Protein AF-A0A257JJW2-F1 (afdb_monomer_lite)

Structure (mmCIF, N/CA/C/O backbone):
data_AF-A0A257JJW2-F1
#
_entry.id   AF-A0A257JJW2-F1
#
loop_
_atom_site.group_PDB
_atom_site.id
_atom_site.type_symbol
_atom_site.label_atom_id
_atom_site.label_alt_id
_atom_site.label_comp_id
_atom_site.label_asym_id
_atom_site.label_entity_id
_atom_site.label_seq_id
_atom_site.pdbx_PDB_ins_code
_atom_site.Cartn_x
_atom_site.Cartn_y
_atom_site.Cartn_z
_atom_site.occupancy
_atom_site.B_iso_or_equiv
_atom_site.auth_seq_id
_atom_site.auth_comp_id
_atom_site.auth_asym_id
_atom_site.auth_atom_id
_atom_site.pdbx_PDB_model_num
ATOM 1 N N . THR A 1 1 ? 32.257 18.704 -46.983 1.00 39.34 1 THR A N 1
ATOM 2 C CA . THR A 1 1 ? 31.747 17.586 -47.809 1.00 39.34 1 THR A CA 1
ATOM 3 C C . THR A 1 1 ? 30.257 17.451 -47.553 1.00 39.34 1 THR A C 1
ATOM 5 O O . THR A 1 1 ? 29.866 17.274 -46.411 1.00 39.34 1 THR A O 1
ATOM 8 N N . ARG A 1 2 ? 29.416 17.649 -48.580 1.00 42.09 2 ARG A N 1
ATOM 9 C CA . ARG A 1 2 ? 27.952 17.468 -48.511 1.00 42.09 2 ARG A CA 1
ATOM 10 C C . ARG A 1 2 ? 27.646 15.966 -48.552 1.00 42.09 2 ARG A C 1
ATOM 12 O O . ARG A 1 2 ? 27.584 15.397 -49.633 1.00 42.09 2 ARG A O 1
ATOM 19 N N . GLY A 1 3 ? 27.530 15.339 -47.391 1.00 48.78 3 GLY A N 1
ATOM 20 C CA . GLY A 1 3 ? 26.996 13.986 -47.226 1.00 48.78 3 GLY A CA 1
ATOM 21 C C . GLY A 1 3 ? 25.906 14.005 -46.161 1.00 48.78 3 GLY A C 1
ATOM 22 O O . GLY A 1 3 ? 25.830 14.962 -45.388 1.00 48.78 3 GLY A O 1
ATOM 23 N N . GLU A 1 4 ? 25.052 12.990 -46.120 1.00 44.03 4 GLU A N 1
ATOM 24 C CA . GLU A 1 4 ? 24.177 12.771 -44.967 1.00 44.03 4 GLU A CA 1
ATOM 25 C C . GLU A 1 4 ? 25.054 12.489 -43.733 1.00 44.03 4 GLU A C 1
ATOM 27 O O . GLU A 1 4 ? 26.056 11.770 -43.823 1.00 44.03 4 GLU A O 1
ATOM 32 N N . HIS A 1 5 ? 24.719 13.101 -42.597 1.00 47.94 5 HIS A N 1
ATOM 33 C CA . HIS A 1 5 ? 25.430 12.929 -41.329 1.00 47.94 5 HIS A CA 1
ATOM 34 C C . HIS A 1 5 ? 24.426 12.524 -40.253 1.00 47.94 5 HIS A C 1
ATOM 36 O O . HIS A 1 5 ? 23.331 13.081 -40.182 1.00 47.94 5 HIS A O 1
ATOM 42 N N . LEU A 1 6 ? 24.812 11.57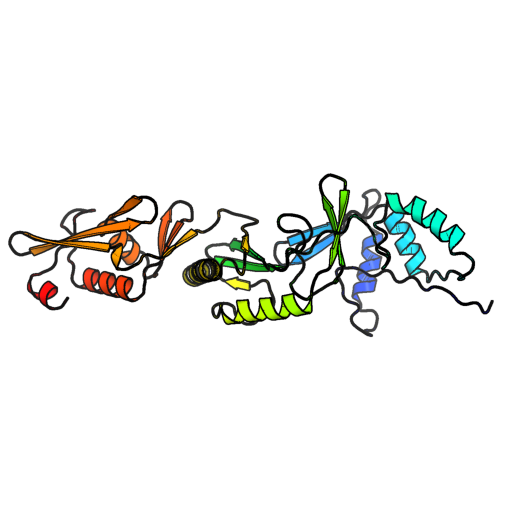7 -39.403 1.00 44.62 6 LEU A N 1
ATOM 43 C CA . LEU A 1 6 ? 24.061 11.234 -38.201 1.00 44.62 6 LEU A CA 1
ATOM 44 C C . LEU A 1 6 ? 24.446 12.210 -37.085 1.00 44.62 6 LEU A C 1
ATOM 46 O O . LEU A 1 6 ? 25.634 12.440 -36.835 1.00 44.62 6 LEU A O 1
ATOM 50 N N . GLN A 1 7 ? 23.440 12.787 -36.428 1.00 45.12 7 GLN A N 1
ATOM 51 C CA . GLN A 1 7 ? 23.617 13.665 -35.276 1.00 45.12 7 GLN A CA 1
ATOM 52 C C . GLN A 1 7 ? 23.377 12.867 -33.995 1.00 45.12 7 GLN A C 1
ATOM 54 O O . GLN A 1 7 ? 22.305 12.299 -33.796 1.00 45.12 7 GLN A O 1
ATOM 59 N N . PHE A 1 8 ? 24.374 12.839 -33.115 1.00 46.50 8 PHE A N 1
ATOM 60 C CA . PHE A 1 8 ? 24.258 12.200 -31.810 1.00 46.50 8 PHE A CA 1
ATOM 61 C C . PHE A 1 8 ? 23.846 13.247 -30.777 1.00 46.50 8 PHE A C 1
ATOM 63 O O . PHE A 1 8 ? 24.502 14.277 -30.638 1.00 46.50 8 PHE A O 1
ATOM 70 N N . LYS A 1 9 ? 22.762 12.988 -30.042 1.00 43.75 9 LYS A N 1
ATOM 71 C CA . LYS A 1 9 ? 22.356 13.789 -28.882 1.00 43.75 9 LYS A CA 1
ATOM 72 C C . LYS A 1 9 ? 22.534 12.942 -27.630 1.00 43.75 9 LYS A C 1
ATOM 74 O O . LYS A 1 9 ? 22.076 11.801 -27.578 1.00 43.75 9 LYS A O 1
ATOM 79 N N . LEU A 1 10 ? 23.205 13.492 -26.6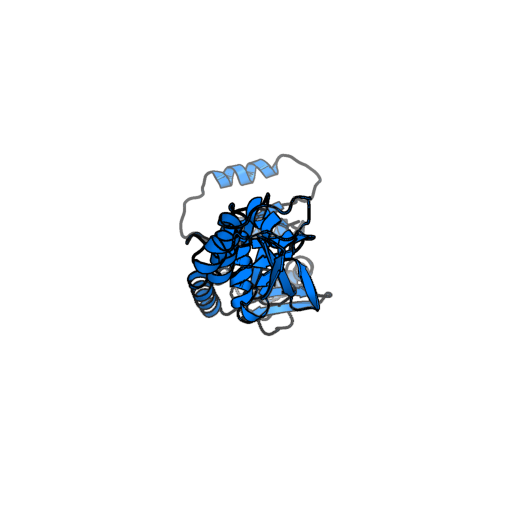21 1.00 42.84 10 LEU A N 1
ATOM 80 C CA . LEU A 1 10 ? 23.215 12.895 -25.293 1.00 42.84 10 LEU A CA 1
ATOM 81 C C . LEU A 1 10 ? 21.857 13.210 -24.661 1.00 42.84 10 LEU A C 1
ATOM 83 O O . LEU A 1 10 ? 21.566 14.366 -24.372 1.00 42.84 10 LEU A O 1
ATOM 87 N N . ILE A 1 11 ? 21.008 12.199 -24.511 1.00 40.81 11 ILE A N 1
ATOM 88 C CA . ILE A 1 11 ? 19.707 12.360 -23.861 1.00 40.81 11 ILE A CA 1
ATOM 89 C C . ILE A 1 11 ? 19.870 11.893 -22.420 1.00 40.81 11 ILE A C 1
ATOM 91 O O . ILE A 1 11 ? 20.057 10.697 -22.182 1.00 40.81 11 ILE A O 1
ATOM 95 N N . ASP A 1 12 ? 19.816 12.832 -21.478 1.00 47.44 12 ASP A N 1
ATOM 96 C CA . ASP A 1 12 ? 19.726 12.511 -20.058 1.00 47.44 12 ASP A CA 1
ATOM 97 C C . ASP A 1 12 ? 18.358 11.845 -19.803 1.00 47.44 12 ASP A C 1
ATOM 99 O O . ASP A 1 12 ? 17.326 12.432 -20.120 1.00 47.44 12 ASP A O 1
ATOM 103 N N . PRO A 1 13 ? 18.294 10.603 -19.294 1.00 41.41 13 PRO A N 1
ATOM 104 C CA . PRO A 1 13 ? 17.023 9.924 -19.055 1.00 41.41 13 PRO A CA 1
ATOM 105 C C . PRO A 1 13 ? 16.195 10.536 -17.909 1.00 41.41 13 PRO A C 1
ATOM 107 O O . PRO A 1 13 ? 15.095 10.043 -17.664 1.00 41.41 13 PRO A O 1
ATOM 110 N N . ILE A 1 14 ? 16.711 11.550 -17.199 1.00 42.09 14 ILE A N 1
ATOM 111 C CA . ILE A 1 14 ? 16.070 12.162 -16.024 1.00 42.09 14 ILE A CA 1
ATOM 112 C C . ILE A 1 14 ? 15.612 13.612 -16.281 1.00 42.09 14 ILE A C 1
ATOM 114 O O . ILE A 1 14 ? 14.624 14.032 -15.683 1.00 42.09 14 ILE A O 1
ATOM 118 N N . ARG A 1 15 ? 16.241 14.362 -17.198 1.00 38.44 15 ARG A N 1
ATOM 119 C CA . ARG A 1 15 ? 15.785 15.707 -17.605 1.00 38.44 15 ARG A CA 1
ATOM 120 C C . ARG A 1 15 ? 15.104 15.595 -18.972 1.00 38.44 15 ARG A C 1
ATOM 122 O O . ARG A 1 15 ? 15.745 15.198 -19.945 1.00 38.44 15 ARG A O 1
ATOM 129 N N . ALA A 1 16 ? 13.800 15.869 -19.038 1.00 32.31 16 ALA A N 1
ATOM 130 C CA . ALA A 1 16 ? 13.114 15.963 -20.321 1.00 32.31 16 ALA A CA 1
ATOM 131 C C . ALA A 1 16 ? 13.745 17.093 -21.150 1.00 32.31 16 ALA A C 1
ATOM 133 O O . ALA A 1 16 ? 14.279 18.058 -20.609 1.00 32.31 16 ALA A O 1
ATOM 134 N N . ASP A 1 17 ? 13.725 16.932 -22.469 1.00 35.16 17 ASP A N 1
ATOM 135 C CA . ASP A 1 17 ? 14.071 17.990 -23.411 1.00 35.16 17 ASP A CA 1
ATOM 136 C C . ASP A 1 17 ? 12.963 19.048 -23.315 1.00 35.16 17 ASP A C 1
ATOM 138 O O . ASP A 1 17 ? 11.956 18.973 -24.022 1.00 35.16 17 ASP A O 1
ATOM 142 N N . ASP A 1 18 ? 13.097 19.969 -22.362 1.00 34.22 18 ASP A N 1
ATOM 143 C CA . ASP A 1 18 ? 12.211 21.117 -22.226 1.00 34.22 18 ASP A CA 1
ATOM 144 C C . ASP A 1 18 ? 12.420 21.962 -23.484 1.00 34.22 18 ASP A C 1
ATOM 146 O O . ASP A 1 18 ? 13.468 22.578 -23.689 1.00 34.22 18 ASP A O 1
ATOM 150 N N . GLY A 1 19 ? 11.463 21.875 -24.407 1.00 37.53 19 GLY A N 1
ATOM 151 C CA . GLY A 1 19 ? 11.575 22.477 -25.726 1.00 37.53 19 GLY A CA 1
ATOM 152 C C . GLY A 1 19 ? 11.981 23.949 -25.649 1.00 37.53 19 GLY A C 1
ATOM 153 O O . GLY A 1 19 ? 11.220 24.779 -25.167 1.00 37.53 19 GLY A O 1
ATOM 154 N N . GLY A 1 20 ? 13.161 24.263 -26.187 1.00 40.84 20 GLY A N 1
ATOM 155 C CA . GLY A 1 20 ? 13.554 25.617 -26.574 1.00 40.84 20 GLY A CA 1
ATOM 156 C C . GLY A 1 20 ? 13.632 26.648 -25.444 1.00 40.84 20 GLY A C 1
ATOM 157 O O . GLY A 1 20 ? 13.051 27.720 -25.577 1.00 40.84 20 GLY A O 1
ATOM 158 N N . GLY A 1 21 ? 14.373 26.366 -24.372 1.00 32.03 21 GLY A N 1
ATOM 159 C CA . GLY A 1 21 ? 14.861 27.389 -23.438 1.00 32.03 21 GLY A CA 1
ATOM 160 C C . GLY A 1 21 ? 16.309 27.774 -23.753 1.00 32.03 21 GLY A C 1
ATOM 161 O O . GLY A 1 21 ? 17.110 26.910 -24.107 1.00 32.03 21 GLY A O 1
ATOM 162 N N . ALA A 1 22 ? 16.643 29.065 -23.670 1.00 35.81 22 ALA A N 1
ATOM 163 C CA . ALA A 1 22 ? 18.031 29.537 -23.684 1.00 35.81 22 ALA A CA 1
ATOM 164 C C . ALA A 1 22 ? 18.851 28.826 -22.582 1.00 35.81 22 ALA A C 1
ATOM 166 O O . ALA A 1 22 ? 18.248 28.388 -21.606 1.00 35.81 22 ALA A O 1
ATOM 167 N N . PRO A 1 23 ? 20.185 28.688 -22.716 1.00 38.75 23 PRO A N 1
ATOM 168 C CA . PRO A 1 23 ? 20.998 28.081 -21.663 1.00 38.75 23 PRO A CA 1
ATOM 169 C C . PRO A 1 23 ? 20.801 28.862 -20.358 1.00 38.75 23 PRO A C 1
ATOM 171 O O . PRO A 1 23 ? 21.137 30.044 -20.293 1.00 38.75 23 PRO A O 1
ATOM 174 N N . ASP A 1 24 ? 20.195 28.213 -19.364 1.00 38.44 24 ASP A N 1
ATOM 175 C CA . ASP A 1 24 ? 19.990 28.769 -18.030 1.00 38.44 24 ASP A CA 1
ATOM 176 C C . ASP A 1 24 ? 21.347 28.910 -17.323 1.00 38.44 24 ASP A C 1
ATOM 178 O O . ASP A 1 24 ? 22.231 28.064 -17.474 1.00 38.44 24 ASP A O 1
ATOM 182 N N . ASP A 1 25 ? 21.496 29.943 -16.489 1.00 39.66 25 ASP A N 1
ATOM 183 C CA . ASP A 1 25 ? 22.717 30.284 -15.730 1.00 39.66 25 ASP A CA 1
ATOM 184 C C . ASP A 1 25 ? 23.262 29.133 -14.837 1.00 39.66 25 ASP A C 1
ATOM 186 O O . ASP A 1 25 ? 24.384 29.187 -14.324 1.00 39.66 25 ASP A O 1
ATOM 190 N N . GLU A 1 26 ? 22.510 28.039 -14.674 1.00 42.50 26 GLU A N 1
ATOM 191 C CA . GLU A 1 26 ? 22.964 26.797 -14.034 1.00 42.50 26 GLU A CA 1
ATOM 192 C C . GLU A 1 26 ? 24.008 26.021 -14.862 1.00 42.50 26 GLU A C 1
ATOM 194 O O . GLU A 1 26 ? 24.813 25.275 -14.291 1.00 42.50 26 GLU A O 1
ATOM 199 N N . ASP A 1 27 ? 24.056 26.221 -16.183 1.00 41.03 27 ASP A N 1
ATOM 200 C CA . ASP A 1 27 ? 25.057 25.614 -17.068 1.00 41.03 27 ASP A CA 1
ATOM 201 C C . ASP A 1 27 ? 26.475 26.159 -16.794 1.00 41.03 27 ASP A C 1
ATOM 203 O O . ASP A 1 27 ? 27.468 25.442 -16.949 1.00 41.03 27 ASP A O 1
ATOM 207 N N . GLU A 1 28 ? 26.612 27.390 -16.286 1.00 34.62 28 GLU A N 1
ATOM 208 C CA . GLU A 1 28 ? 27.912 27.907 -15.832 1.00 34.62 28 GLU A CA 1
ATOM 209 C C . GLU A 1 28 ? 28.336 27.298 -14.486 1.00 34.62 28 GLU A C 1
ATOM 211 O O . GLU A 1 28 ? 29.510 26.945 -14.294 1.00 34.62 28 GLU A O 1
ATOM 216 N N . ALA A 1 29 ? 27.384 27.061 -13.575 1.00 36.78 29 ALA A N 1
ATOM 217 C CA . ALA A 1 29 ? 27.639 26.326 -12.334 1.00 36.78 29 ALA A CA 1
ATOM 218 C C . ALA A 1 29 ? 28.053 24.863 -12.611 1.00 36.78 29 ALA A C 1
ATOM 220 O O . ALA A 1 29 ? 28.880 24.292 -11.888 1.00 36.78 29 ALA A O 1
ATOM 221 N N . PHE A 1 30 ? 27.559 24.286 -13.714 1.00 39.09 30 PHE A N 1
ATOM 222 C CA . PHE A 1 30 ? 27.917 22.961 -14.231 1.00 39.09 30 PHE A CA 1
ATOM 223 C C . PHE A 1 30 ? 29.397 22.854 -14.645 1.00 39.09 30 PHE A C 1
ATOM 225 O O . PHE A 1 30 ? 30.016 21.796 -14.489 1.00 39.09 30 PHE A O 1
ATOM 232 N N . ILE A 1 31 ? 29.999 23.949 -15.126 1.00 40.31 31 ILE A N 1
ATOM 233 C CA . ILE A 1 31 ? 31.419 24.001 -15.510 1.00 40.31 31 ILE A CA 1
ATOM 234 C C . ILE A 1 31 ? 32.320 24.281 -14.298 1.00 40.31 31 ILE A C 1
ATOM 236 O O . ILE A 1 31 ? 33.426 23.734 -14.212 1.00 40.31 31 ILE A O 1
ATOM 240 N N . ALA A 1 32 ? 31.854 25.070 -13.325 1.00 33.47 32 ALA A N 1
ATOM 241 C CA . ALA A 1 32 ? 32.639 25.431 -12.142 1.00 33.47 32 ALA A CA 1
ATOM 242 C C . ALA A 1 32 ? 32.962 24.225 -11.236 1.00 33.47 32 ALA A C 1
ATOM 244 O O . ALA A 1 32 ? 34.078 24.118 -10.717 1.00 33.47 32 ALA A O 1
ATOM 245 N N . LEU A 1 33 ? 32.049 23.252 -11.119 1.00 38.75 33 LEU A N 1
ATOM 246 C CA . LEU A 1 33 ? 32.267 22.057 -10.289 1.00 38.75 33 LEU A CA 1
ATOM 247 C C . LEU A 1 33 ? 33.299 21.071 -10.883 1.00 38.75 33 LEU A C 1
ATOM 249 O O . LEU A 1 33 ? 33.708 20.121 -10.218 1.00 38.75 33 LEU A O 1
ATOM 253 N N . ARG A 1 34 ? 33.774 21.300 -12.118 1.00 41.66 34 ARG A N 1
ATOM 254 C CA . ARG A 1 34 ? 34.815 20.488 -12.778 1.00 41.66 34 ARG A CA 1
ATOM 255 C C . ARG A 1 34 ? 36.233 20.810 -12.278 1.00 41.66 34 ARG A C 1
ATOM 257 O O . ARG A 1 34 ? 37.155 20.058 -12.575 1.00 41.66 34 ARG A O 1
ATOM 264 N N . ARG A 1 35 ? 36.434 21.915 -11.542 1.00 41.59 35 ARG A N 1
ATOM 265 C CA . ARG A 1 35 ? 37.779 22.398 -11.152 1.00 41.59 35 ARG A CA 1
ATOM 266 C C . ARG A 1 35 ? 38.207 22.100 -9.714 1.00 41.59 35 ARG A C 1
ATOM 268 O O . ARG A 1 35 ? 39.349 22.383 -9.376 1.00 41.59 35 ARG A O 1
ATOM 275 N N . SER A 1 36 ? 37.350 21.510 -8.883 1.00 38.12 36 SER A N 1
ATOM 276 C CA . SER A 1 36 ? 37.644 21.304 -7.458 1.00 38.12 36 SER A CA 1
ATOM 277 C C . SER A 1 36 ? 37.458 19.850 -7.021 1.00 38.12 36 SER A C 1
ATOM 279 O O . SER A 1 36 ? 36.615 19.560 -6.178 1.00 38.12 36 SER A O 1
ATOM 281 N N . ASN A 1 37 ? 38.217 18.931 -7.616 1.00 35.41 37 ASN A N 1
ATOM 282 C CA . ASN A 1 37 ? 38.865 17.815 -6.911 1.00 35.41 37 ASN A CA 1
ATOM 283 C C . ASN A 1 37 ? 39.495 16.852 -7.920 1.00 35.41 37 ASN A C 1
ATOM 285 O O . ASN A 1 37 ? 38.812 16.170 -8.682 1.00 35.41 37 ASN A O 1
ATOM 289 N N . SER A 1 38 ? 40.821 16.804 -7.892 1.00 46.84 38 SER A N 1
ATOM 290 C CA . SER A 1 38 ? 41.645 15.752 -8.473 1.00 46.84 38 SER A CA 1
ATOM 291 C C . SER A 1 38 ? 41.406 14.412 -7.756 1.00 46.84 38 SER A C 1
ATOM 293 O O . SER A 1 38 ? 41.292 14.379 -6.533 1.00 46.84 38 SER A O 1
ATOM 295 N N . ASP A 1 39 ? 41.378 13.327 -8.536 1.00 42.75 39 ASP A N 1
ATOM 296 C CA . ASP A 1 39 ? 41.483 11.903 -8.151 1.00 42.75 39 ASP A CA 1
ATOM 297 C C . ASP A 1 39 ? 40.272 11.104 -7.635 1.00 42.75 39 ASP A C 1
ATOM 299 O O . ASP A 1 39 ? 40.406 9.903 -7.400 1.00 42.75 39 ASP A O 1
ATOM 303 N N . ALA A 1 40 ? 39.055 11.652 -7.592 1.00 44.38 40 ALA A N 1
ATOM 304 C CA . ALA A 1 40 ? 37.853 10.831 -7.381 1.00 44.38 40 ALA A CA 1
ATOM 305 C C . ALA A 1 40 ? 36.991 10.773 -8.651 1.00 44.38 40 ALA A C 1
ATOM 307 O O . ALA A 1 40 ? 36.576 11.808 -9.170 1.00 44.38 40 ALA A O 1
ATOM 308 N N . ALA A 1 41 ? 36.688 9.564 -9.148 1.00 49.62 41 ALA A N 1
ATOM 309 C CA . ALA A 1 41 ? 35.702 9.376 -10.217 1.00 49.62 41 ALA A CA 1
ATOM 310 C C . ALA A 1 41 ? 34.406 10.123 -9.838 1.00 49.62 41 ALA A C 1
ATOM 312 O O . ALA A 1 41 ? 33.917 9.910 -8.723 1.00 49.62 41 ALA A O 1
ATOM 313 N N . PRO A 1 42 ? 33.863 11.004 -10.702 1.00 56.81 42 PRO A N 1
ATOM 314 C CA . PRO A 1 42 ? 32.873 11.991 -10.289 1.00 56.81 42 PRO A CA 1
ATOM 315 C C . PRO A 1 42 ? 31.549 11.300 -9.982 1.00 56.81 42 PRO A C 1
ATOM 317 O O . PRO A 1 42 ? 30.747 11.027 -10.868 1.00 56.81 42 PRO A O 1
ATOM 320 N N . LEU A 1 43 ? 31.338 10.982 -8.711 1.00 51.03 43 LEU A N 1
ATOM 321 C CA . LEU A 1 43 ? 30.105 10.409 -8.205 1.00 51.03 43 LEU A CA 1
ATOM 322 C C . LEU A 1 43 ? 29.005 11.471 -8.343 1.00 51.03 43 LEU A C 1
ATOM 324 O O . LEU A 1 43 ? 29.102 12.538 -7.740 1.00 51.03 43 LEU A O 1
ATOM 328 N N . ARG A 1 44 ? 27.973 11.204 -9.144 1.00 57.47 44 ARG A N 1
ATOM 329 C CA . ARG A 1 44 ? 26.813 12.090 -9.277 1.00 57.47 44 ARG A CA 1
ATOM 330 C C . ARG A 1 44 ? 25.664 11.546 -8.452 1.00 57.47 44 ARG A C 1
ATOM 332 O O . ARG A 1 44 ? 25.327 10.374 -8.560 1.00 57.47 44 ARG A O 1
ATOM 339 N N . VAL A 1 45 ? 25.066 12.399 -7.634 1.00 52.97 45 VAL A N 1
ATOM 340 C CA . VAL A 1 45 ? 23.856 12.078 -6.879 1.00 52.97 45 VAL A CA 1
ATOM 341 C C . VAL A 1 45 ? 22.711 12.830 -7.541 1.00 52.97 45 VAL A C 1
ATOM 343 O O . VAL A 1 45 ? 22.675 14.056 -7.499 1.00 52.97 45 VAL A O 1
ATOM 346 N N . LEU A 1 46 ? 21.808 12.099 -8.183 1.00 54.56 46 LEU A N 1
ATOM 347 C CA . LEU A 1 46 ? 20.604 12.632 -8.811 1.00 54.56 46 LEU A CA 1
ATOM 348 C C . LEU A 1 46 ? 19.438 12.403 -7.855 1.00 54.56 46 LEU A C 1
ATOM 350 O O . LEU A 1 46 ? 19.290 11.309 -7.314 1.00 54.56 46 LEU A O 1
ATOM 354 N N . ARG A 1 47 ? 18.646 13.436 -7.580 1.00 46.34 47 ARG A N 1
ATOM 355 C CA . ARG A 1 47 ? 17.461 13.302 -6.728 1.00 46.34 47 ARG A CA 1
ATOM 356 C C . ARG A 1 47 ? 16.303 12.834 -7.605 1.00 46.34 47 ARG A C 1
ATOM 358 O O . ARG A 1 47 ? 15.806 13.616 -8.402 1.00 46.34 47 ARG A O 1
ATOM 365 N N . ASP A 1 48 ? 15.904 11.574 -7.443 1.00 48.72 48 ASP A N 1
ATOM 366 C CA . ASP A 1 48 ? 14.776 10.973 -8.174 1.00 48.72 48 ASP A CA 1
ATOM 367 C C . ASP A 1 48 ? 13.425 11.333 -7.504 1.00 48.72 48 ASP A C 1
ATOM 369 O O . ASP A 1 48 ? 12.374 11.216 -8.124 1.00 48.72 48 ASP A O 1
ATOM 373 N N . GLY A 1 49 ? 13.446 11.801 -6.247 1.00 51.19 49 GLY A N 1
ATOM 374 C CA . GLY A 1 49 ? 12.281 12.285 -5.497 1.00 51.19 49 GLY A CA 1
ATOM 375 C C . GLY A 1 49 ? 12.628 12.634 -4.040 1.00 51.19 49 GLY A C 1
ATOM 376 O O . GLY A 1 49 ? 13.784 12.490 -3.622 1.00 51.19 49 GLY A O 1
ATOM 377 N N . PRO A 1 50 ? 11.669 13.094 -3.217 1.00 43.91 50 PRO A N 1
ATOM 378 C CA . PRO A 1 50 ? 11.915 13.338 -1.798 1.00 43.91 50 PRO A CA 1
ATOM 379 C C . PRO A 1 50 ? 12.266 12.024 -1.079 1.00 43.91 50 PRO A C 1
ATOM 381 O O . PRO A 1 50 ? 11.480 11.085 -1.014 1.00 43.91 50 PRO A O 1
ATOM 384 N N . GLY A 1 51 ? 13.495 11.944 -0.560 1.00 51.06 51 GLY A N 1
ATOM 385 C CA . GLY A 1 51 ? 14.014 10.769 0.156 1.00 51.06 51 GLY A CA 1
ATOM 386 C C . GLY A 1 51 ? 14.587 9.647 -0.724 1.00 51.06 51 GLY A C 1
ATOM 387 O O . GLY A 1 51 ? 15.038 8.629 -0.179 1.00 51.06 51 GLY A O 1
ATOM 388 N N . GLN A 1 52 ? 14.616 9.829 -2.050 1.00 47.75 52 GLN A N 1
ATOM 389 C CA . GLN A 1 52 ? 15.242 8.909 -3.002 1.00 47.75 52 GLN A CA 1
ATOM 390 C C . GLN A 1 52 ? 16.285 9.640 -3.853 1.00 47.75 52 GLN A C 1
ATOM 392 O O . GLN A 1 52 ? 16.027 10.692 -4.436 1.00 47.75 52 GLN A O 1
ATOM 397 N N . ALA A 1 53 ? 17.486 9.074 -3.926 1.00 46.59 53 ALA A N 1
ATOM 398 C CA . ALA A 1 53 ? 18.545 9.590 -4.775 1.00 46.59 53 ALA A CA 1
ATOM 399 C C . ALA A 1 53 ? 19.257 8.444 -5.486 1.00 46.59 53 ALA A C 1
ATOM 401 O O . ALA A 1 53 ? 19.578 7.421 -4.877 1.00 46.59 53 ALA A O 1
ATOM 402 N N . ARG A 1 54 ? 19.531 8.635 -6.771 1.00 48.72 54 ARG A N 1
ATOM 403 C CA . ARG A 1 54 ? 20.317 7.730 -7.591 1.00 48.72 54 ARG A CA 1
ATOM 404 C C . ARG A 1 54 ? 21.757 8.194 -7.612 1.00 48.72 54 ARG A C 1
ATOM 406 O O . ARG A 1 54 ? 22.068 9.305 -8.032 1.00 48.72 54 ARG A O 1
ATOM 413 N N . VAL A 1 55 ? 22.651 7.315 -7.182 1.00 50.94 55 VAL A N 1
ATOM 414 C CA . VAL A 1 55 ? 24.087 7.541 -7.306 1.00 50.94 55 VAL A CA 1
ATOM 415 C C . VAL A 1 55 ? 24.550 6.959 -8.633 1.00 50.94 55 VAL A C 1
ATOM 417 O O . VAL A 1 55 ? 24.569 5.745 -8.820 1.00 50.94 55 VAL A O 1
ATOM 420 N N . VAL A 1 56 ? 24.936 7.829 -9.555 1.00 55.75 56 VAL A N 1
ATOM 421 C CA . VAL A 1 56 ? 25.526 7.458 -10.836 1.00 55.75 56 VAL A CA 1
ATOM 422 C C . VAL A 1 56 ? 27.027 7.682 -10.741 1.00 55.75 56 VAL A C 1
ATOM 424 O O . VAL A 1 56 ? 27.490 8.800 -10.525 1.00 55.75 56 VAL A O 1
ATOM 427 N N . ARG A 1 57 ? 27.810 6.616 -10.907 1.00 59.03 57 ARG A N 1
ATOM 428 C CA . ARG A 1 57 ? 29.263 6.712 -11.072 1.00 59.03 57 ARG A CA 1
ATOM 429 C C . ARG A 1 57 ? 29.592 6.532 -12.555 1.00 59.03 57 ARG A C 1
ATOM 431 O O . ARG A 1 57 ? 29.754 5.388 -12.982 1.00 59.03 57 ARG A O 1
ATOM 438 N N . PRO A 1 58 ? 29.663 7.619 -13.342 1.00 60.72 58 PRO A N 1
ATOM 439 C CA . PRO A 1 58 ? 30.041 7.517 -14.732 1.00 60.72 58 PRO A CA 1
ATOM 440 C C . PRO A 1 58 ? 31.481 7.012 -14.851 1.00 60.72 58 PRO A C 1
ATOM 442 O O . PRO A 1 58 ? 32.375 7.443 -14.118 1.00 60.72 58 PRO A O 1
ATOM 445 N N . THR A 1 59 ? 31.710 6.077 -15.766 1.00 61.00 59 THR A N 1
ATOM 446 C CA . THR A 1 59 ? 33.057 5.571 -16.045 1.00 61.00 59 THR A CA 1
ATOM 447 C C . THR A 1 59 ? 33.877 6.614 -16.820 1.00 61.00 59 THR A C 1
ATOM 449 O O . THR A 1 59 ? 33.308 7.473 -17.499 1.00 61.00 59 THR A O 1
ATOM 452 N N . PRO A 1 60 ? 35.221 6.546 -16.792 1.00 57.16 60 PRO A N 1
ATOM 453 C CA . PRO A 1 60 ? 36.061 7.415 -17.622 1.00 57.16 60 PRO A CA 1
ATOM 454 C C . PRO A 1 60 ? 35.712 7.341 -19.118 1.00 57.16 60 PRO A C 1
ATOM 456 O O . PRO A 1 60 ? 35.720 8.358 -19.807 1.00 57.16 60 PRO A O 1
ATOM 459 N N . ALA A 1 61 ? 35.324 6.156 -19.605 1.00 56.47 61 ALA A N 1
ATOM 460 C CA . ALA A 1 61 ? 34.833 5.969 -20.968 1.00 56.47 61 ALA A CA 1
ATOM 461 C C . ALA A 1 61 ? 33.516 6.733 -21.217 1.00 56.47 61 ALA A C 1
ATOM 463 O O . ALA A 1 61 ? 33.405 7.438 -22.219 1.00 56.47 61 ALA A O 1
ATOM 464 N N . GLN A 1 62 ? 32.561 6.670 -20.276 1.00 57.62 62 GLN A N 1
ATOM 465 C CA . GLN A 1 62 ? 31.301 7.436 -20.297 1.00 57.62 62 GLN A CA 1
ATOM 466 C C . GLN A 1 62 ? 31.504 8.943 -20.374 1.00 57.62 62 GLN A C 1
ATOM 468 O O . GLN A 1 62 ? 30.882 9.609 -21.201 1.00 57.62 62 GLN A O 1
ATOM 473 N N . LEU A 1 63 ? 32.432 9.471 -19.581 1.00 60.50 63 LEU A N 1
ATOM 474 C CA . LEU A 1 63 ? 32.766 10.892 -19.600 1.00 60.50 63 LEU A CA 1
ATOM 475 C C . LEU A 1 63 ? 33.416 11.315 -20.920 1.00 60.50 63 LEU A C 1
ATOM 477 O O . LEU A 1 63 ? 33.117 12.394 -21.429 1.00 60.50 63 LEU A O 1
ATOM 481 N N . ARG A 1 64 ? 34.265 10.461 -21.503 1.00 57.00 64 ARG A N 1
ATOM 482 C CA . ARG A 1 64 ? 34.951 10.780 -22.758 1.00 57.00 64 ARG A CA 1
ATOM 483 C C . ARG A 1 64 ? 33.998 10.832 -23.950 1.00 57.00 64 ARG A C 1
ATOM 485 O O . ARG A 1 64 ? 34.129 11.720 -24.785 1.00 57.00 64 ARG A O 1
ATOM 492 N N . VAL A 1 65 ? 33.025 9.925 -24.019 1.00 60.50 65 VAL A N 1
ATOM 493 C CA . VAL A 1 65 ? 31.993 9.955 -25.070 1.00 60.50 65 VAL A CA 1
ATOM 494 C C . VAL A 1 65 ? 31.052 11.146 -24.890 1.00 60.50 65 VAL A C 1
ATOM 496 O O . VAL A 1 65 ? 30.744 11.813 -25.872 1.00 60.50 65 VAL A O 1
ATOM 499 N N . ALA A 1 66 ? 30.644 11.470 -23.658 1.00 57.16 66 ALA A N 1
ATOM 500 C CA . ALA A 1 66 ? 29.840 12.666 -23.391 1.00 57.16 66 ALA A CA 1
ATOM 501 C C . ALA A 1 66 ? 30.557 13.952 -23.847 1.00 57.16 66 ALA A C 1
ATOM 503 O O . ALA A 1 66 ? 29.943 14.822 -24.462 1.00 57.16 66 ALA A O 1
ATOM 504 N N . GLU A 1 67 ? 31.871 14.036 -23.619 1.00 58.69 67 GLU A N 1
ATOM 505 C CA . GLU A 1 67 ? 32.708 15.137 -24.100 1.00 58.69 67 GLU A CA 1
ATOM 506 C C . GLU A 1 67 ? 32.770 15.191 -25.635 1.00 58.69 67 GLU A C 1
ATOM 508 O O . GLU A 1 67 ? 32.558 16.256 -26.209 1.00 58.69 67 GLU A O 1
ATOM 513 N N . LEU A 1 68 ? 32.962 14.055 -26.315 1.00 60.22 68 LEU A N 1
ATOM 514 C CA . LEU A 1 68 ? 32.936 13.991 -27.782 1.00 60.22 68 LEU A CA 1
ATOM 515 C C . LEU A 1 68 ? 31.581 14.420 -28.370 1.00 60.22 68 LEU A C 1
ATOM 517 O O . LEU A 1 68 ? 31.545 15.153 -29.356 1.00 60.22 68 LEU A O 1
ATOM 521 N N . ILE A 1 69 ? 30.467 14.021 -27.751 1.00 62.00 69 ILE A N 1
ATOM 522 C CA . ILE A 1 69 ? 29.116 14.399 -28.196 1.00 62.00 69 ILE A CA 1
ATOM 523 C C . ILE A 1 69 ? 28.864 15.899 -27.973 1.00 62.00 69 ILE A C 1
ATOM 525 O O . ILE A 1 69 ? 28.350 16.566 -28.870 1.00 62.00 69 ILE A O 1
ATOM 529 N N . SER A 1 70 ? 29.284 16.457 -26.829 1.00 56.84 70 SER A N 1
ATOM 530 C CA . SER A 1 70 ? 29.156 17.897 -26.527 1.00 56.84 70 SER A CA 1
ATOM 531 C C . SER A 1 70 ? 29.920 18.806 -27.500 1.00 56.84 70 SER A C 1
ATOM 533 O O . SER A 1 70 ? 29.556 19.964 -27.676 1.00 56.84 70 SER A O 1
ATOM 535 N N . GLN A 1 71 ? 30.937 18.272 -28.183 1.00 57.25 71 GLN A N 1
ATOM 536 C CA . GLN A 1 71 ? 31.711 18.978 -29.208 1.00 57.25 71 GLN A CA 1
ATOM 537 C C . GLN A 1 71 ? 31.065 18.925 -30.607 1.00 57.25 71 GLN A C 1
ATOM 539 O O . GLN A 1 71 ? 31.663 19.393 -31.573 1.00 57.25 71 GLN A O 1
ATOM 544 N N . GLY A 1 72 ? 29.845 18.386 -30.731 1.00 51.25 72 GLY A N 1
ATOM 545 C CA . GLY A 1 72 ? 29.087 18.375 -31.984 1.00 51.25 72 GLY A CA 1
ATOM 546 C C . GLY A 1 72 ? 29.560 17.308 -32.969 1.00 51.25 72 GLY A C 1
ATOM 547 O O . GLY A 1 72 ? 29.676 17.576 -34.164 1.00 51.25 72 GLY A O 1
ATOM 548 N N . TRP A 1 73 ? 29.858 16.102 -32.479 1.00 60.03 73 TRP A N 1
ATOM 549 C CA . TRP A 1 73 ? 30.328 15.001 -33.320 1.00 60.03 73 TRP A CA 1
ATOM 550 C C . TRP A 1 73 ? 29.298 14.622 -34.399 1.00 60.03 73 TRP A C 1
ATOM 552 O O . TRP A 1 73 ? 28.181 14.200 -34.100 1.00 60.03 73 TRP A O 1
ATOM 562 N N . GLN A 1 74 ? 29.691 14.775 -35.666 1.00 50.34 74 GLN A N 1
ATOM 563 C CA . GLN A 1 74 ? 28.908 14.405 -36.846 1.00 50.34 74 GLN A CA 1
ATOM 564 C C . GLN A 1 74 ? 29.593 13.238 -37.546 1.00 50.34 74 GLN A C 1
ATOM 566 O O . GLN A 1 74 ? 30.769 13.342 -37.904 1.00 50.34 74 GLN A O 1
ATOM 571 N N . VAL A 1 75 ? 28.866 12.139 -37.762 1.00 54.97 75 VAL A N 1
ATOM 572 C CA . VAL A 1 75 ? 29.434 10.954 -38.417 1.00 54.97 75 VAL A CA 1
ATOM 573 C C . VAL A 1 75 ? 28.795 10.729 -39.791 1.00 54.97 75 VAL A C 1
ATOM 575 O O . VAL A 1 75 ? 27.565 10.679 -39.877 1.00 54.97 75 VAL A O 1
ATOM 578 N N . PRO A 1 76 ? 29.589 10.603 -40.874 1.00 47.62 76 PRO A N 1
ATOM 579 C CA . PRO A 1 76 ? 29.074 10.300 -42.209 1.00 47.62 76 PRO A CA 1
ATOM 580 C C . PRO A 1 76 ? 28.411 8.915 -42.266 1.00 47.62 76 PRO A C 1
ATOM 582 O O . PRO A 1 76 ? 28.962 7.943 -41.749 1.00 47.62 76 PRO A O 1
ATOM 585 N N . VAL A 1 77 ? 27.273 8.797 -42.961 1.00 50.50 77 VAL A N 1
ATOM 586 C CA . VAL A 1 77 ? 26.465 7.554 -43.036 1.00 50.50 77 VAL A CA 1
ATOM 587 C C . VAL A 1 77 ? 27.252 6.344 -43.583 1.00 50.50 77 VAL A C 1
ATOM 589 O O . VAL A 1 77 ? 26.962 5.203 -43.237 1.00 50.50 77 VAL A O 1
ATOM 592 N N . GLY A 1 78 ? 28.317 6.567 -44.362 1.00 48.78 78 GLY A N 1
ATOM 593 C CA . GLY A 1 78 ? 29.188 5.505 -44.889 1.00 48.78 78 GLY A CA 1
ATOM 594 C C . GLY A 1 78 ? 30.086 4.795 -43.861 1.00 48.78 78 GLY A C 1
ATOM 595 O O . GLY A 1 78 ? 30.699 3.792 -44.211 1.00 48.78 78 GLY A O 1
ATOM 596 N N . ALA A 1 79 ? 30.170 5.276 -42.614 1.00 50.84 79 ALA A N 1
ATOM 597 C CA . ALA A 1 79 ? 31.045 4.726 -41.568 1.00 50.84 79 ALA A CA 1
ATOM 598 C C . ALA A 1 79 ? 30.323 3.816 -40.550 1.00 50.84 79 ALA A C 1
ATOM 600 O O . ALA A 1 79 ? 30.906 3.442 -39.535 1.00 50.84 79 ALA A O 1
ATOM 601 N N . LEU A 1 80 ? 29.067 3.430 -40.809 1.00 46.03 80 LEU A N 1
ATOM 602 C CA . LEU A 1 80 ? 28.249 2.591 -39.916 1.00 46.03 80 LEU A CA 1
ATOM 603 C C . LEU A 1 80 ? 28.955 1.300 -39.452 1.00 46.03 80 LEU A C 1
ATOM 605 O O . LEU A 1 80 ? 28.837 0.938 -38.286 1.00 46.03 80 LEU A O 1
ATOM 609 N N . ALA A 1 81 ? 29.735 0.643 -40.317 1.00 48.53 81 ALA A N 1
ATOM 610 C CA . ALA A 1 81 ? 30.451 -0.591 -39.971 1.00 48.53 81 ALA A CA 1
ATOM 611 C C . ALA A 1 81 ? 31.649 -0.372 -39.020 1.00 48.53 81 ALA A C 1
ATOM 613 O O . ALA A 1 81 ? 31.907 -1.201 -38.150 1.00 48.53 81 ALA A O 1
ATOM 614 N N . GLU A 1 82 ? 32.366 0.750 -39.148 1.00 48.50 82 GLU A N 1
ATOM 615 C CA . GLU A 1 82 ? 33.481 1.109 -38.255 1.00 48.50 82 GLU A CA 1
ATOM 616 C C . GLU A 1 82 ? 32.974 1.642 -36.908 1.00 48.50 82 GLU A C 1
ATOM 618 O O . GLU A 1 82 ? 33.563 1.366 -35.860 1.00 48.50 82 GLU A O 1
ATOM 623 N N . ILE A 1 83 ? 31.829 2.334 -36.920 1.00 53.50 83 ILE A N 1
ATOM 624 C CA . ILE A 1 83 ? 31.113 2.739 -35.707 1.00 53.50 83 ILE A CA 1
ATOM 625 C C . ILE A 1 83 ? 30.614 1.507 -34.955 1.00 53.50 83 ILE A C 1
ATOM 627 O O . ILE A 1 83 ? 30.771 1.461 -33.745 1.00 53.50 83 ILE A O 1
ATOM 631 N N . ASP A 1 84 ? 30.067 0.491 -35.626 1.00 51.34 84 ASP A N 1
ATOM 632 C CA . ASP A 1 84 ? 29.550 -0.712 -34.958 1.00 51.34 84 ASP A CA 1
ATOM 633 C C . ASP A 1 84 ? 30.662 -1.488 -34.225 1.00 51.34 84 ASP A C 1
ATOM 635 O O . ASP A 1 84 ? 30.478 -1.955 -33.100 1.00 51.34 84 ASP A O 1
ATOM 639 N N . ALA A 1 85 ? 31.865 -1.544 -34.806 1.00 51.25 85 ALA A N 1
ATOM 640 C CA . ALA A 1 85 ? 33.043 -2.105 -34.146 1.00 51.25 85 ALA A CA 1
ATOM 641 C C . ALA A 1 85 ? 33.469 -1.278 -32.916 1.00 51.25 85 ALA A C 1
ATOM 643 O O . ALA A 1 85 ? 33.732 -1.844 -31.852 1.00 51.25 85 ALA A O 1
ATOM 644 N N . ALA A 1 86 ? 33.479 0.055 -33.023 1.00 52.69 86 ALA A N 1
ATOM 645 C CA . ALA A 1 86 ? 33.780 0.944 -31.900 1.00 52.69 86 ALA A CA 1
ATOM 646 C C . ALA A 1 86 ? 32.693 0.898 -30.805 1.00 52.69 86 ALA A C 1
ATOM 648 O O . ALA A 1 86 ? 33.011 0.876 -29.616 1.00 52.69 86 ALA A O 1
ATOM 649 N N . LEU A 1 87 ? 31.414 0.812 -31.182 1.00 53.34 87 LEU A N 1
ATOM 650 C CA . LEU A 1 87 ? 30.266 0.705 -30.279 1.00 53.34 87 LEU A CA 1
ATOM 651 C C . LEU A 1 87 ? 30.228 -0.644 -29.555 1.00 53.34 87 LEU A C 1
ATOM 653 O O . LEU A 1 87 ? 29.912 -0.669 -28.369 1.00 53.34 87 LEU A O 1
ATOM 657 N N . ARG A 1 88 ? 30.615 -1.754 -30.200 1.00 51.03 88 ARG A N 1
ATOM 658 C CA . ARG A 1 88 ? 30.772 -3.061 -29.529 1.00 51.03 88 ARG A CA 1
ATOM 659 C C . ARG A 1 88 ? 31.870 -3.042 -28.470 1.00 51.03 88 ARG A C 1
ATOM 661 O O . ARG A 1 88 ? 31.681 -3.609 -27.398 1.00 51.03 88 ARG A O 1
ATOM 668 N N . VAL A 1 89 ? 32.986 -2.357 -28.734 1.00 52.56 89 VAL A N 1
ATOM 669 C CA . VAL A 1 89 ? 34.064 -2.160 -27.745 1.00 52.56 89 VAL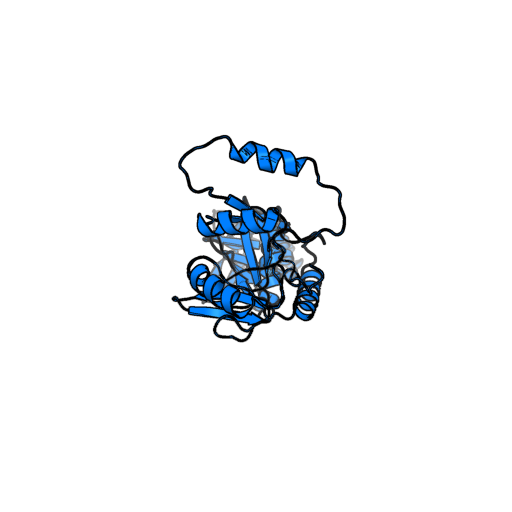 A CA 1
ATOM 670 C C . VAL A 1 89 ? 33.588 -1.275 -26.584 1.00 52.56 89 VAL A C 1
ATOM 672 O O . VAL A 1 89 ? 33.919 -1.541 -25.426 1.00 52.56 89 VAL A O 1
ATOM 675 N N . LEU A 1 90 ? 32.747 -0.277 -26.869 1.00 49.56 90 LEU A N 1
ATOM 676 C CA . LEU A 1 90 ? 32.108 0.580 -25.864 1.00 49.56 90 LEU A CA 1
ATOM 677 C C . LEU A 1 90 ? 30.944 -0.110 -25.122 1.00 49.56 90 LEU A C 1
ATOM 679 O O . LEU A 1 90 ? 30.607 0.308 -24.017 1.00 49.56 90 LEU A O 1
ATOM 683 N N . GLY A 1 91 ? 30.371 -1.196 -25.649 1.00 49.16 91 GLY A N 1
ATOM 684 C CA . GLY A 1 91 ? 29.263 -1.945 -25.036 1.00 49.16 91 GLY A CA 1
ATOM 685 C C . GLY A 1 91 ? 29.583 -2.578 -23.674 1.00 49.16 91 GLY A C 1
ATOM 686 O O . GLY A 1 91 ? 28.675 -2.938 -22.932 1.00 49.16 91 GLY A O 1
ATOM 687 N N . SER A 1 92 ? 30.864 -2.663 -23.297 1.00 52.53 92 SER A N 1
ATOM 688 C CA . SER A 1 92 ? 31.305 -3.062 -21.949 1.00 52.53 92 SER A CA 1
ATOM 689 C C . SER A 1 92 ? 31.137 -1.952 -20.900 1.00 52.53 92 SER A C 1
ATOM 691 O O . SER A 1 92 ? 31.057 -2.224 -19.702 1.00 52.53 92 SER A O 1
ATOM 693 N N . HIS A 1 93 ? 31.066 -0.694 -21.344 1.00 44.34 93 HIS A N 1
ATOM 694 C CA . HIS A 1 93 ? 30.991 0.494 -20.496 1.00 44.34 93 HIS A CA 1
ATOM 695 C C . HIS A 1 93 ? 29.701 1.298 -20.686 1.00 44.34 93 HIS A C 1
ATOM 697 O O . HIS A 1 93 ? 29.426 2.175 -19.872 1.00 44.34 93 HIS A O 1
ATOM 703 N N . PHE A 1 94 ? 28.901 1.016 -21.714 1.00 46.31 94 PHE A N 1
ATOM 704 C CA . PHE A 1 94 ? 27.635 1.689 -21.998 1.00 46.31 94 PHE A CA 1
ATOM 705 C C . PHE A 1 94 ? 26.538 0.666 -22.268 1.00 46.31 94 PHE A C 1
ATOM 707 O O . PHE A 1 94 ? 26.742 -0.288 -23.011 1.00 46.31 94 PHE A O 1
ATOM 714 N N . GLN A 1 95 ? 25.343 0.909 -21.728 1.00 45.31 95 GLN A N 1
ATOM 715 C CA . GLN A 1 95 ? 24.142 0.253 -22.234 1.00 45.31 95 GLN A CA 1
ATOM 716 C C . GLN A 1 95 ? 23.733 0.983 -23.515 1.00 45.31 95 GLN A C 1
ATOM 718 O O . GLN A 1 95 ? 23.279 2.127 -23.463 1.00 45.31 95 GLN A O 1
ATOM 723 N N . LEU A 1 96 ? 23.950 0.349 -24.667 1.00 42.34 96 LEU A N 1
ATOM 724 C CA . LEU A 1 96 ? 23.535 0.878 -25.960 1.00 42.34 96 LEU A CA 1
ATOM 725 C C . LEU A 1 96 ? 22.008 0.739 -26.073 1.00 42.34 96 LEU A C 1
ATOM 727 O O . LEU A 1 96 ? 21.490 -0.293 -26.486 1.00 42.34 96 LEU A O 1
ATOM 731 N N . ALA A 1 97 ? 21.273 1.762 -25.642 1.00 41.72 97 ALA A N 1
ATOM 732 C CA . ALA A 1 97 ? 19.831 1.840 -25.843 1.00 41.72 97 ALA A CA 1
ATOM 733 C C . ALA A 1 97 ? 19.555 2.427 -27.233 1.00 41.72 97 ALA A C 1
ATOM 735 O O . ALA A 1 97 ? 19.299 3.622 -27.376 1.00 41.72 97 ALA A O 1
ATOM 736 N N . SER A 1 98 ? 19.671 1.591 -28.261 1.00 39.78 98 SER A N 1
ATOM 737 C CA . SER A 1 98 ? 19.088 1.869 -29.574 1.00 39.78 98 SER A CA 1
ATOM 738 C C . SER A 1 98 ? 17.629 1.405 -29.602 1.00 39.78 98 SER A C 1
ATOM 740 O O . SER A 1 98 ? 17.257 0.531 -28.824 1.00 39.78 98 SER A O 1
ATOM 742 N N . ASP A 1 99 ? 16.823 1.902 -30.541 1.00 43.09 99 ASP A N 1
ATOM 743 C CA . ASP A 1 99 ? 15.505 1.317 -30.860 1.00 43.09 99 ASP A CA 1
ATOM 744 C C . ASP A 1 99 ? 15.591 -0.158 -31.323 1.00 43.09 99 ASP A C 1
ATOM 746 O O . ASP A 1 99 ? 14.577 -0.839 -31.462 1.00 43.09 99 ASP A O 1
ATOM 750 N N . VAL A 1 100 ? 16.806 -0.681 -31.526 1.00 44.56 100 VAL A N 1
ATOM 751 C CA . VAL A 1 100 ? 17.085 -2.098 -31.783 1.00 44.56 100 VAL A CA 1
ATOM 752 C C . VAL A 1 100 ? 17.072 -2.883 -30.465 1.00 44.56 100 VAL A C 1
ATOM 754 O O . VAL A 1 100 ? 17.668 -2.456 -29.477 1.00 44.56 100 VAL A O 1
ATOM 757 N N . GLU A 1 101 ? 16.367 -4.017 -30.460 1.00 50.28 101 GLU A N 1
ATOM 758 C CA . GLU A 1 101 ? 16.165 -4.942 -29.335 1.00 50.28 101 GLU A CA 1
ATOM 759 C C . GLU A 1 101 ? 17.451 -5.199 -28.529 1.00 50.28 101 GLU A C 1
ATOM 761 O O . GLU A 1 101 ? 18.343 -5.933 -28.950 1.00 50.28 101 GLU A O 1
ATOM 766 N N . ALA A 1 102 ? 17.547 -4.592 -27.344 1.00 54.00 102 ALA A N 1
ATOM 767 C CA . ALA A 1 102 ? 18.634 -4.829 -26.403 1.00 54.00 102 ALA A CA 1
ATOM 768 C C . ALA A 1 102 ? 18.110 -5.631 -25.204 1.00 54.00 102 ALA A C 1
ATOM 770 O O . ALA A 1 102 ? 17.195 -5.189 -24.510 1.00 54.00 102 ALA A O 1
ATOM 771 N N . GLY A 1 103 ? 18.719 -6.789 -24.938 1.00 62.34 103 GLY A N 1
ATOM 772 C CA . GLY A 1 103 ? 18.353 -7.671 -23.824 1.00 62.34 103 GLY A CA 1
ATOM 773 C C . GLY A 1 103 ? 17.166 -8.594 -24.117 1.00 62.34 103 GLY A C 1
ATOM 774 O O . GLY A 1 103 ? 16.455 -8.429 -25.103 1.00 62.34 103 GLY A O 1
ATOM 775 N N . HIS A 1 104 ? 16.968 -9.590 -23.255 1.00 76.50 104 HIS A N 1
ATOM 776 C CA . HIS A 1 104 ? 15.855 -10.531 -23.364 1.00 76.50 104 HIS A CA 1
ATOM 777 C C . HIS A 1 104 ? 14.541 -9.828 -22.999 1.00 76.50 104 HIS A C 1
ATOM 779 O O . HIS A 1 104 ? 14.401 -9.329 -21.878 1.00 76.50 104 HIS A O 1
ATOM 785 N N . GLU A 1 105 ? 13.605 -9.761 -23.947 1.00 86.12 105 GLU A N 1
ATOM 786 C CA . GLU A 1 105 ? 12.321 -9.094 -23.737 1.00 86.12 105 GLU A CA 1
ATOM 787 C C . GLU A 1 105 ? 11.408 -9.937 -22.841 1.00 86.12 105 GLU A C 1
ATOM 789 O O . GLU A 1 105 ? 11.200 -11.129 -23.070 1.00 86.12 105 GLU A O 1
ATOM 794 N N . VAL A 1 106 ? 10.861 -9.300 -21.809 1.00 89.75 106 VAL A N 1
ATOM 795 C CA . VAL A 1 106 ? 9.915 -9.889 -20.861 1.00 89.75 106 VAL A CA 1
ATOM 796 C C . VAL A 1 106 ? 8.627 -9.062 -20.826 1.00 89.75 106 VAL A C 1
ATOM 798 O O . VAL A 1 106 ? 8.676 -7.834 -20.986 1.00 89.75 106 VAL A O 1
ATOM 801 N N . PRO A 1 107 ? 7.460 -9.699 -20.611 1.00 90.00 107 PRO A N 1
ATOM 802 C CA . PRO A 1 107 ? 6.189 -8.987 -20.568 1.00 90.00 107 PRO A CA 1
ATOM 803 C C . PRO A 1 107 ? 6.183 -7.948 -19.443 1.00 90.00 107 PRO A C 1
ATOM 805 O O . PRO A 1 107 ? 6.577 -8.246 -18.315 1.00 90.00 107 PRO A O 1
ATOM 808 N N . ALA A 1 108 ? 5.726 -6.734 -19.757 1.00 91.25 108 ALA A N 1
ATOM 809 C CA . ALA A 1 108 ? 5.575 -5.684 -18.759 1.00 91.25 108 ALA A CA 1
ATOM 810 C C . ALA A 1 108 ? 4.394 -6.000 -17.842 1.00 91.25 108 ALA A C 1
ATOM 812 O O . ALA A 1 108 ? 3.289 -6.286 -18.308 1.00 91.25 108 ALA A O 1
ATOM 813 N N . SER A 1 109 ? 4.602 -5.879 -16.535 1.00 92.62 109 SER A N 1
ATOM 814 C CA . SER A 1 109 ? 3.490 -5.817 -15.590 1.00 92.62 109 SER A CA 1
ATOM 815 C C . SER A 1 109 ? 2.723 -4.509 -15.778 1.00 92.62 109 SER A C 1
ATOM 817 O O . SER A 1 109 ? 3.309 -3.427 -15.728 1.00 92.62 109 SER A O 1
ATOM 819 N N . ALA A 1 110 ? 1.405 -4.618 -15.943 1.00 89.19 110 ALA A N 1
ATOM 820 C CA . ALA A 1 110 ? 0.497 -3.473 -15.993 1.00 89.19 110 ALA A CA 1
ATOM 821 C C . ALA A 1 110 ? 0.089 -2.972 -14.595 1.00 89.19 110 ALA A C 1
ATOM 823 O O . ALA A 1 110 ? -0.485 -1.900 -14.473 1.00 89.19 110 ALA A O 1
ATOM 824 N N . VAL A 1 111 ? 0.368 -3.732 -13.530 1.00 92.00 111 VAL A N 1
ATOM 825 C CA . VAL A 1 111 ? -0.083 -3.389 -12.175 1.00 92.00 111 VAL A CA 1
ATOM 826 C C . VAL A 1 111 ? 0.814 -2.305 -11.574 1.00 92.00 111 VAL A C 1
ATOM 828 O O . VAL A 1 111 ? 2.025 -2.502 -11.425 1.00 92.00 111 VAL A O 1
ATOM 831 N N . LEU A 1 112 ? 0.210 -1.167 -11.221 1.00 93.31 112 LEU A N 1
ATOM 832 C CA . LEU A 1 112 ? 0.874 -0.082 -10.497 1.00 93.31 112 LEU A CA 1
ATOM 833 C C . LEU A 1 112 ? 1.123 -0.461 -9.035 1.00 93.31 112 LEU A C 1
ATOM 835 O O . LEU A 1 112 ? 0.474 -1.354 -8.481 1.00 93.31 112 LEU A O 1
ATOM 839 N N . ARG A 1 113 ? 2.064 0.238 -8.398 1.00 94.00 113 ARG A N 1
ATOM 840 C CA . ARG A 1 113 ? 2.403 0.032 -6.991 1.00 94.00 113 ARG A CA 1
ATOM 841 C C . ARG A 1 113 ? 2.346 1.322 -6.192 1.00 94.00 113 ARG A C 1
ATOM 843 O O . ARG A 1 113 ? 2.825 2.354 -6.655 1.00 94.00 113 ARG A O 1
ATOM 850 N N . ALA A 1 114 ? 1.789 1.238 -4.989 1.00 93.50 114 ALA A N 1
ATOM 851 C CA . ALA A 1 114 ? 1.862 2.284 -3.980 1.00 93.50 114 ALA A CA 1
ATOM 852 C C . ALA A 1 114 ? 3.035 1.976 -3.047 1.00 93.50 114 ALA A C 1
ATOM 854 O O . ALA A 1 114 ? 2.963 1.051 -2.240 1.00 93.50 114 ALA A O 1
ATOM 855 N N . GLU A 1 115 ? 4.113 2.745 -3.155 1.00 93.12 115 GLU A N 1
ATOM 856 C CA . GLU A 1 115 ? 5.233 2.682 -2.223 1.00 93.12 115 GLU A CA 1
ATOM 857 C C . GLU A 1 115 ? 4.960 3.592 -1.024 1.00 93.12 115 GLU A C 1
ATOM 859 O O . GLU A 1 115 ? 4.819 4.809 -1.160 1.00 93.12 115 GLU A O 1
ATOM 864 N N . LEU A 1 116 ? 4.895 2.989 0.159 1.00 92.19 116 LEU A N 1
ATOM 865 C CA . LEU A 1 116 ? 4.539 3.632 1.413 1.00 92.19 116 LEU A CA 1
ATOM 866 C C . LEU A 1 116 ? 5.743 3.707 2.350 1.00 92.19 116 LEU A C 1
ATOM 868 O O . LEU A 1 116 ? 6.387 2.701 2.650 1.00 92.19 116 LEU A O 1
ATOM 872 N N . THR A 1 117 ? 6.049 4.905 2.843 1.00 90.81 117 THR A N 1
ATOM 873 C CA . THR A 1 117 ? 7.113 5.119 3.834 1.00 90.81 117 THR A CA 1
ATOM 874 C C . THR A 1 117 ? 6.556 5.853 5.056 1.00 90.81 117 THR A C 1
ATOM 876 O O . THR A 1 117 ? 6.138 7.005 4.924 1.00 90.81 117 THR A O 1
ATOM 879 N N . PRO A 1 118 ? 6.567 5.241 6.256 1.00 88.19 118 PRO A N 1
ATOM 880 C CA . PRO A 1 118 ? 6.185 5.922 7.490 1.00 88.19 118 PRO A CA 1
ATOM 881 C C . PRO A 1 118 ? 7.093 7.125 7.774 1.00 88.19 118 PRO A C 1
ATOM 883 O O . PRO A 1 118 ? 8.320 6.999 7.718 1.00 88.19 118 PRO A O 1
ATOM 886 N N . GLN A 1 119 ? 6.515 8.275 8.131 1.00 82.31 119 GLN A N 1
ATOM 887 C CA . GLN A 1 119 ? 7.281 9.488 8.433 1.00 82.31 119 GLN A CA 1
ATOM 888 C C . GLN A 1 119 ? 6.672 10.272 9.604 1.00 82.31 119 GLN A C 1
ATOM 890 O O . GLN A 1 119 ? 5.625 10.884 9.459 1.00 82.31 119 GLN A O 1
ATOM 895 N N . HIS A 1 120 ? 7.352 10.296 10.758 1.00 73.94 120 HIS A N 1
ATOM 896 C CA . HIS A 1 120 ? 7.000 11.110 11.941 1.00 73.94 120 HIS A CA 1
ATOM 897 C C . HIS A 1 120 ? 5.515 11.058 12.374 1.00 73.94 120 HIS A C 1
ATOM 899 O O . HIS A 1 120 ? 4.969 12.060 12.821 1.00 73.94 120 HIS A O 1
ATOM 905 N N . GLY A 1 121 ? 4.864 9.895 12.256 1.00 71.06 121 GLY A N 1
ATOM 906 C CA . GLY A 1 121 ? 3.436 9.716 12.569 1.00 71.06 121 GLY A CA 1
ATOM 907 C C . GLY A 1 121 ? 2.500 9.846 11.363 1.00 71.06 121 GLY A C 1
ATOM 908 O O . GLY A 1 121 ? 1.368 9.385 11.436 1.00 71.06 121 GLY A O 1
ATOM 909 N N . GLY A 1 122 ? 2.994 10.381 10.249 1.00 84.88 122 GLY A N 1
ATOM 910 C CA . GLY A 1 122 ? 2.337 10.402 8.949 1.00 84.88 122 GLY A CA 1
ATOM 911 C C . GLY A 1 122 ? 2.882 9.352 7.973 1.00 84.88 122 GLY A C 1
ATOM 912 O O . GLY A 1 122 ? 3.559 8.385 8.351 1.00 84.88 122 GLY A O 1
ATOM 913 N N . LEU A 1 123 ? 2.599 9.561 6.690 1.00 90.06 123 LEU A N 1
ATOM 914 C CA . LEU A 1 123 ? 2.879 8.631 5.602 1.00 90.06 123 LEU A CA 1
ATOM 915 C C . LEU A 1 123 ? 3.285 9.378 4.330 1.00 90.06 123 LEU A C 1
ATOM 917 O O . LEU A 1 123 ? 2.580 10.276 3.877 1.00 90.06 123 LEU A O 1
ATOM 921 N N . LEU A 1 124 ? 4.400 8.974 3.730 1.00 90.88 124 LEU A N 1
ATOM 922 C CA . LEU A 1 124 ? 4.755 9.351 2.366 1.00 90.88 124 LEU A CA 1
ATOM 923 C C . LEU A 1 124 ? 4.256 8.257 1.419 1.00 90.88 124 LEU A C 1
ATOM 925 O O . LEU A 1 124 ? 4.620 7.091 1.595 1.00 90.88 124 LEU A O 1
ATOM 929 N N . LEU A 1 125 ? 3.450 8.636 0.430 1.00 92.38 125 LEU A N 1
ATOM 930 C CA . LEU A 1 125 ? 2.934 7.746 -0.606 1.00 92.38 125 LEU A CA 1
ATOM 931 C C . LEU A 1 125 ? 3.516 8.139 -1.961 1.00 92.38 125 LEU A C 1
ATOM 933 O O . LEU A 1 125 ? 3.385 9.284 -2.387 1.00 92.38 125 LEU A O 1
ATOM 937 N N . SER A 1 126 ? 4.095 7.171 -2.665 1.00 91.81 126 SER A N 1
ATOM 938 C CA . SER A 1 126 ? 4.525 7.315 -4.058 1.00 91.81 126 SER A CA 1
ATOM 939 C C . SER A 1 126 ? 3.790 6.306 -4.929 1.00 91.81 126 SER A C 1
ATOM 941 O O . SER A 1 126 ? 3.819 5.111 -4.639 1.00 91.81 126 SER A O 1
ATOM 943 N N . LEU A 1 127 ? 3.177 6.757 -6.022 1.00 91.69 127 LEU A N 1
ATOM 944 C CA . LEU A 1 127 ? 2.615 5.851 -7.022 1.00 91.69 127 LEU A CA 1
ATOM 945 C C . LEU A 1 127 ? 3.655 5.612 -8.119 1.00 91.69 127 LEU A C 1
ATOM 947 O O . LEU A 1 127 ? 4.133 6.561 -8.740 1.00 91.69 127 LEU A O 1
ATOM 951 N N . VAL A 1 128 ? 4.010 4.351 -8.357 1.00 92.56 128 VAL A N 1
ATOM 952 C CA . VAL A 1 128 ? 5.063 3.961 -9.303 1.00 92.56 128 VAL A CA 1
ATOM 953 C C . VAL A 1 128 ? 4.597 2.845 -10.231 1.00 92.56 128 VAL A C 1
ATOM 955 O O . VAL A 1 128 ? 3.816 1.970 -9.852 1.00 92.56 128 VAL A O 1
ATOM 958 N N . ALA A 1 129 ? 5.098 2.854 -11.463 1.00 93.12 129 ALA A N 1
ATOM 959 C CA . ALA A 1 129 ? 4.982 1.713 -12.357 1.00 93.12 129 ALA A CA 1
ATOM 960 C C . ALA A 1 129 ? 6.073 0.685 -12.025 1.00 93.12 129 ALA A C 1
ATOM 962 O O . ALA A 1 129 ? 7.218 1.026 -11.722 1.00 93.12 129 ALA A O 1
ATOM 963 N N . ALA A 1 130 ? 5.716 -0.595 -12.095 1.00 93.56 130 ALA A N 1
ATOM 964 C CA . ALA A 1 130 ? 6.584 -1.712 -11.744 1.00 93.56 130 ALA A CA 1
ATOM 965 C C . ALA A 1 130 ? 6.690 -2.697 -12.913 1.00 93.56 130 ALA A C 1
ATOM 967 O O . ALA A 1 130 ? 6.210 -3.825 -12.805 1.00 93.56 130 ALA A O 1
ATOM 968 N N . PRO A 1 131 ? 7.296 -2.303 -14.045 1.00 92.19 131 PRO A N 1
ATOM 969 C CA . PRO A 1 131 ? 7.185 -3.072 -15.278 1.00 92.19 131 PRO A CA 1
ATOM 970 C C . PRO A 1 131 ? 7.846 -4.458 -15.190 1.00 92.19 131 PRO A C 1
ATOM 972 O O . PRO A 1 131 ? 7.400 -5.381 -15.858 1.00 92.19 131 PRO A O 1
ATOM 975 N N . PHE A 1 132 ? 8.839 -4.635 -14.313 1.00 90.44 132 PHE A N 1
ATOM 976 C CA . PHE A 1 132 ? 9.484 -5.925 -14.031 1.00 90.44 132 PHE A CA 1
ATOM 977 C C . PHE A 1 132 ? 8.968 -6.609 -12.747 1.00 90.44 132 PHE A C 1
ATOM 979 O O . PHE A 1 132 ? 9.590 -7.542 -12.242 1.00 90.44 132 PHE A O 1
ATOM 986 N N . GLY A 1 133 ? 7.846 -6.156 -12.181 1.00 88.62 133 GLY A N 1
ATOM 987 C CA . GLY A 1 133 ? 7.300 -6.726 -10.950 1.00 88.62 133 GLY A CA 1
ATOM 988 C C . GLY A 1 133 ? 8.100 -6.304 -9.718 1.00 88.62 133 GLY A C 1
ATOM 989 O O . GLY A 1 133 ? 8.042 -5.144 -9.332 1.00 88.62 133 GLY A O 1
ATOM 990 N N . ASP A 1 134 ? 8.814 -7.222 -9.070 1.00 86.50 134 ASP A N 1
ATOM 991 C CA . ASP A 1 134 ? 9.474 -6.969 -7.775 1.00 86.50 134 ASP A CA 1
ATOM 992 C C . ASP A 1 134 ? 10.887 -6.377 -7.883 1.00 86.50 134 ASP A C 1
ATOM 994 O O . ASP A 1 134 ? 11.474 -5.974 -6.880 1.00 86.50 134 ASP A O 1
ATOM 998 N N . PHE A 1 135 ? 11.451 -6.312 -9.087 1.00 83.62 135 PHE A N 1
ATOM 999 C CA . PHE A 1 135 ? 12.792 -5.783 -9.324 1.00 83.62 135 PHE A CA 1
ATOM 1000 C C . PHE A 1 135 ? 12.789 -4.707 -10.410 1.00 83.62 135 PHE A C 1
ATOM 1002 O O . PHE A 1 135 ? 11.770 -4.405 -11.026 1.00 83.62 135 PHE A O 1
ATOM 1009 N N . GLY A 1 136 ? 13.965 -4.133 -10.652 1.00 87.25 136 GLY A N 1
ATOM 1010 C CA . GLY A 1 136 ? 14.178 -3.169 -11.721 1.00 87.25 136 GLY A CA 1
ATOM 1011 C C . GLY A 1 136 ? 13.716 -1.745 -11.385 1.00 87.25 136 GLY A C 1
ATOM 1012 O O . GLY A 1 136 ? 13.452 -1.420 -10.227 1.00 87.25 136 GLY A O 1
ATOM 1013 N N . PRO A 1 137 ? 13.696 -0.854 -12.390 1.00 86.25 137 PRO A N 1
ATOM 1014 C CA . PRO A 1 137 ? 13.348 0.550 -12.202 1.00 86.25 137 PRO A CA 1
ATOM 1015 C C . PRO A 1 137 ? 11.882 0.758 -11.797 1.00 86.25 137 PRO A C 1
ATOM 1017 O O . PRO A 1 137 ? 10.996 0.057 -12.287 1.00 86.25 137 PRO A O 1
ATOM 1020 N N . ARG A 1 138 ? 11.641 1.788 -10.974 1.00 89.81 138 ARG A N 1
ATOM 1021 C CA . ARG A 1 138 ? 10.323 2.251 -10.503 1.00 89.81 138 ARG A CA 1
ATOM 1022 C C . ARG A 1 138 ? 9.969 3.628 -11.099 1.00 89.81 138 ARG A C 1
ATOM 1024 O O . ARG A 1 138 ? 10.042 4.629 -10.391 1.00 89.81 138 ARG A O 1
ATOM 1031 N N . PRO A 1 139 ? 9.708 3.748 -12.414 1.00 88.50 139 PRO A N 1
ATOM 1032 C CA . PRO A 1 139 ? 9.382 5.040 -13.013 1.00 88.50 139 PRO A CA 1
ATOM 1033 C C . PRO A 1 139 ? 7.998 5.537 -12.579 1.00 88.50 139 PRO A C 1
ATOM 1035 O O . PRO A 1 139 ? 7.122 4.752 -12.213 1.00 88.50 139 PRO A O 1
ATOM 1038 N N . LEU A 1 140 ? 7.778 6.847 -12.701 1.00 90.06 140 LEU A N 1
ATOM 1039 C CA . LEU A 1 140 ? 6.450 7.436 -12.540 1.00 90.06 140 LEU A CA 1
ATOM 1040 C C . LEU A 1 140 ? 5.481 6.885 -13.613 1.00 90.06 140 LEU A C 1
ATOM 1042 O O . LEU A 1 140 ? 5.877 6.772 -14.785 1.00 90.06 140 LEU A O 1
ATOM 1046 N N . PRO A 1 141 ? 4.225 6.550 -13.249 1.00 90.56 141 PRO A N 1
ATOM 1047 C CA . PRO A 1 141 ? 3.229 6.037 -14.186 1.00 90.56 141 PRO A CA 1
ATOM 1048 C C . PRO A 1 141 ? 3.004 7.008 -15.344 1.00 90.56 141 PRO A C 1
ATOM 1050 O O . PRO A 1 141 ? 2.850 8.213 -15.143 1.00 90.56 141 PRO A O 1
ATOM 1053 N N . GLY A 1 142 ? 3.025 6.501 -16.575 1.00 87.38 142 GLY A N 1
ATOM 1054 C CA . GLY A 1 142 ? 2.783 7.314 -17.763 1.00 87.38 142 GLY A CA 1
ATOM 1055 C C . GLY A 1 142 ? 3.886 8.311 -18.127 1.00 87.38 142 GLY A C 1
ATOM 1056 O O . GLY A 1 142 ? 3.727 9.044 -19.107 1.00 87.38 142 GLY A O 1
ATOM 1057 N N . GLN A 1 143 ? 4.987 8.355 -17.375 1.00 83.06 143 GLN A N 1
ATOM 1058 C CA . GLN A 1 143 ? 6.122 9.242 -17.620 1.00 83.06 143 GLN A CA 1
ATOM 1059 C C . GLN A 1 143 ? 7.392 8.459 -17.974 1.00 83.06 143 GLN A C 1
ATOM 1061 O O . GLN A 1 143 ? 7.575 7.290 -17.612 1.00 83.06 143 GLN A O 1
ATOM 1066 N N . GLY A 1 144 ? 8.300 9.131 -18.680 1.00 82.19 144 GLY A N 1
ATOM 1067 C CA . GLY A 1 144 ? 9.546 8.547 -19.162 1.00 82.19 144 GLY A CA 1
ATOM 1068 C C . GLY A 1 144 ? 9.358 7.691 -20.415 1.00 82.19 144 GLY A C 1
ATOM 1069 O O . GLY A 1 144 ? 8.432 7.887 -21.199 1.00 82.19 144 GLY A O 1
ATOM 1070 N N . ARG A 1 145 ? 10.285 6.754 -20.628 1.00 81.75 145 ARG A N 1
ATOM 1071 C CA . ARG A 1 145 ? 10.322 5.928 -21.841 1.00 81.75 145 ARG A CA 1
ATOM 1072 C C . ARG A 1 145 ? 9.371 4.738 -21.754 1.00 81.75 145 ARG A C 1
ATOM 1074 O O . ARG A 1 145 ? 9.174 4.158 -20.684 1.00 81.75 145 ARG A O 1
ATOM 1081 N N . GLU A 1 146 ? 8.845 4.365 -22.918 1.00 85.31 146 GLU A N 1
ATOM 1082 C CA . GLU A 1 146 ? 8.022 3.170 -23.101 1.00 85.31 146 GLU A CA 1
ATOM 1083 C C . GLU A 1 146 ? 8.853 1.898 -22.880 1.00 85.31 146 GLU A C 1
ATOM 1085 O O . GLU A 1 146 ? 8.474 1.019 -22.111 1.00 85.31 146 GLU A O 1
ATOM 1090 N N . ARG A 1 147 ? 10.036 1.822 -23.497 1.00 85.31 147 ARG A N 1
ATOM 1091 C CA . ARG A 1 147 ? 10.978 0.721 -23.291 1.00 85.31 147 ARG A CA 1
ATOM 1092 C C . ARG A 1 147 ? 11.875 0.991 -22.085 1.00 85.31 147 ARG A C 1
ATOM 1094 O O . ARG A 1 147 ? 12.523 2.036 -22.005 1.00 85.31 147 ARG A O 1
ATOM 1101 N N . VAL A 1 148 ? 11.938 0.025 -21.171 1.00 86.62 148 VAL A N 1
ATOM 1102 C CA . VAL A 1 148 ? 12.777 0.061 -19.966 1.00 86.62 148 VAL A CA 1
ATOM 1103 C C . VAL A 1 148 ? 13.670 -1.173 -19.948 1.00 86.62 148 VAL A C 1
ATOM 1105 O O . VAL A 1 148 ? 13.222 -2.271 -20.268 1.00 86.62 148 VAL A O 1
ATOM 1108 N N . THR A 1 149 ? 14.933 -0.998 -19.569 1.00 85.38 149 THR A N 1
ATOM 1109 C CA . THR A 1 149 ? 15.907 -2.082 -19.421 1.00 85.38 149 THR A CA 1
ATOM 1110 C C . THR A 1 149 ? 16.367 -2.199 -17.974 1.00 85.38 149 THR A C 1
ATOM 1112 O O . THR A 1 149 ? 16.418 -1.219 -17.226 1.00 85.38 149 THR A O 1
ATOM 1115 N N . THR A 1 150 ? 16.709 -3.412 -17.556 1.00 84.69 150 THR A N 1
ATOM 1116 C CA . THR A 1 150 ? 17.338 -3.662 -16.260 1.00 84.69 150 THR A CA 1
ATOM 1117 C C . THR A 1 150 ? 18.281 -4.853 -16.338 1.00 84.69 150 THR A C 1
ATOM 1119 O O . THR A 1 150 ? 18.223 -5.642 -17.277 1.00 84.69 150 THR A O 1
ATOM 1122 N N . VAL A 1 151 ? 19.173 -4.983 -15.360 1.00 81.56 151 VAL A N 1
ATOM 1123 C CA . VAL A 1 151 ? 20.009 -6.175 -15.210 1.00 81.56 151 VAL A CA 1
ATOM 1124 C C . VAL A 1 151 ? 19.501 -6.942 -14.003 1.00 81.56 151 VAL A C 1
ATOM 1126 O O . VAL A 1 151 ? 19.497 -6.418 -12.891 1.00 81.56 151 VAL A O 1
ATOM 1129 N N . HIS A 1 152 ? 19.095 -8.188 -14.218 1.00 80.94 152 HIS A N 1
ATOM 1130 C CA . HIS A 1 152 ? 18.665 -9.085 -13.157 1.00 80.94 152 HIS A CA 1
ATOM 1131 C C . HIS A 1 152 ? 19.445 -10.394 -13.265 1.00 80.94 152 HIS A C 1
ATOM 1133 O O . HIS A 1 152 ? 19.517 -10.989 -14.334 1.00 80.94 152 HIS A O 1
ATOM 1139 N N . GLN A 1 153 ? 20.094 -10.804 -12.171 1.00 83.12 153 GLN A N 1
ATOM 1140 C CA . GLN A 1 153 ? 20.930 -12.016 -12.119 1.00 83.12 153 GLN A CA 1
ATOM 1141 C C . GLN A 1 153 ? 21.998 -12.097 -13.234 1.00 83.12 153 GLN A C 1
ATOM 1143 O O . GLN A 1 153 ? 22.296 -13.165 -13.756 1.00 83.12 153 GLN A O 1
ATOM 1148 N N . GLY A 1 154 ? 22.584 -10.955 -13.613 1.00 76.19 154 GLY A N 1
ATOM 1149 C CA . GLY A 1 154 ? 23.613 -10.881 -14.658 1.00 76.19 154 GLY A CA 1
ATOM 1150 C C . GLY A 1 154 ? 23.081 -10.905 -16.096 1.00 76.19 154 GLY A C 1
ATOM 1151 O O . GLY A 1 154 ? 23.873 -10.781 -17.025 1.00 76.19 154 GLY A O 1
ATOM 1152 N N . VAL A 1 155 ? 21.762 -11.002 -16.291 1.00 77.44 155 VAL A N 1
ATOM 1153 C CA . VAL A 1 155 ? 21.112 -10.948 -17.607 1.00 77.44 155 VAL A CA 1
ATOM 1154 C C . VAL A 1 155 ? 20.474 -9.578 -17.812 1.00 77.44 155 VAL A C 1
ATOM 1156 O O . VAL A 1 155 ? 19.792 -9.056 -16.929 1.00 77.44 155 VAL A O 1
ATOM 1159 N N . THR A 1 156 ? 20.687 -8.985 -18.986 1.00 81.50 156 THR A N 1
ATOM 1160 C CA . THR A 1 156 ? 19.979 -7.768 -19.395 1.00 81.50 156 THR A CA 1
ATOM 1161 C C . THR A 1 156 ? 18.581 -8.132 -19.874 1.00 81.50 156 THR A C 1
ATOM 1163 O O . THR A 1 156 ? 18.427 -8.851 -20.862 1.00 81.50 156 THR A O 1
ATOM 1166 N N . LEU A 1 157 ? 17.575 -7.616 -19.176 1.00 85.38 157 LEU A N 1
ATOM 1167 C CA . LEU A 1 157 ? 16.163 -7.756 -19.504 1.00 85.38 157 LEU A CA 1
ATOM 1168 C C . LEU A 1 157 ? 15.623 -6.431 -20.039 1.00 85.38 157 LEU A C 1
ATOM 1170 O O . LEU A 1 157 ? 16.036 -5.355 -19.593 1.00 85.38 157 LEU A O 1
ATOM 1174 N N . SER A 1 158 ? 14.678 -6.511 -20.965 1.00 87.94 158 SER A N 1
ATOM 1175 C CA . SER A 1 158 ? 13.958 -5.357 -21.495 1.00 87.94 158 SER A CA 1
ATOM 1176 C C . SER A 1 158 ? 12.458 -5.587 -21.444 1.00 87.94 158 SER A C 1
ATOM 1178 O O . SER A 1 158 ? 11.982 -6.716 -21.439 1.00 87.94 158 SER A O 1
ATOM 1180 N N . THR A 1 159 ? 11.697 -4.507 -21.341 1.00 90.62 159 THR A N 1
ATOM 1181 C CA . THR A 1 159 ? 10.240 -4.575 -21.328 1.00 90.62 159 THR A CA 1
ATOM 1182 C C . THR A 1 159 ? 9.638 -3.307 -21.913 1.00 90.62 159 THR A C 1
ATOM 1184 O O . THR A 1 159 ? 10.307 -2.268 -21.979 1.00 90.62 159 THR A O 1
ATOM 1187 N N . ARG A 1 160 ? 8.382 -3.388 -22.351 1.00 90.88 160 ARG A N 1
ATOM 1188 C CA . ARG A 1 160 ? 7.660 -2.303 -23.013 1.00 90.88 160 ARG A CA 1
ATOM 1189 C C . ARG A 1 160 ? 6.386 -1.967 -22.244 1.00 90.88 160 ARG A C 1
ATOM 1191 O O . ARG A 1 160 ? 5.453 -2.759 -22.180 1.00 90.88 160 ARG A O 1
ATOM 1198 N N . ARG A 1 161 ? 6.379 -0.781 -21.648 1.00 92.12 161 ARG A N 1
ATOM 1199 C CA . ARG A 1 161 ? 5.281 -0.220 -20.859 1.00 92.12 161 ARG A CA 1
ATOM 1200 C C . ARG A 1 161 ? 4.160 0.272 -21.758 1.00 92.12 161 ARG A C 1
ATOM 1202 O O . ARG A 1 161 ? 4.422 0.762 -22.845 1.00 92.12 161 ARG A O 1
ATOM 1209 N N . ASN A 1 162 ? 2.925 0.259 -21.275 1.00 93.25 162 ASN A N 1
ATOM 1210 C CA . ASN A 1 162 ? 1.842 0.988 -21.927 1.00 93.25 162 ASN A CA 1
ATOM 1211 C C . ASN A 1 162 ? 1.582 2.289 -21.162 1.00 93.25 162 ASN A C 1
ATOM 1213 O O . ASN A 1 162 ? 0.820 2.311 -20.201 1.00 93.25 162 ASN A O 1
ATOM 1217 N N . LEU A 1 163 ? 2.221 3.380 -21.595 1.00 92.12 163 LEU A N 1
ATOM 1218 C CA . LEU A 1 163 ? 2.147 4.661 -20.885 1.00 92.12 163 LEU A CA 1
ATOM 1219 C C . LEU A 1 163 ? 0.731 5.249 -20.845 1.00 92.12 163 LEU A C 1
ATOM 1221 O O . LEU A 1 163 ? 0.417 5.971 -19.908 1.00 92.12 163 LEU A O 1
ATOM 1225 N N . ALA A 1 164 ? -0.110 4.982 -21.847 1.00 92.06 164 ALA A N 1
ATOM 1226 C CA . ALA A 1 164 ? -1.493 5.457 -21.842 1.00 92.06 164 ALA A CA 1
ATOM 1227 C C . ALA A 1 164 ? -2.313 4.713 -20.780 1.00 92.06 164 ALA A C 1
ATOM 1229 O O . ALA A 1 164 ? -2.882 5.350 -19.900 1.00 92.06 164 ALA A O 1
ATOM 1230 N N . ALA A 1 165 ? -2.255 3.377 -20.787 1.00 92.50 165 ALA A N 1
ATOM 1231 C CA . ALA A 1 165 ? -2.952 2.553 -19.800 1.00 92.50 165 ALA A CA 1
ATOM 1232 C C . ALA A 1 165 ? -2.489 2.842 -18.362 1.00 92.50 165 ALA A C 1
ATOM 1234 O O . ALA A 1 165 ? -3.305 2.8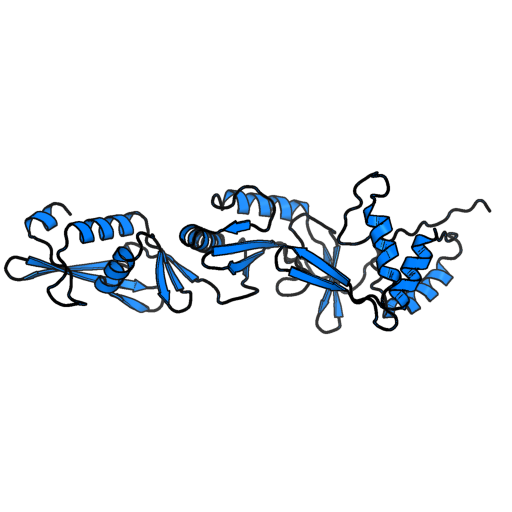72 -17.447 1.00 92.50 165 ALA A O 1
ATOM 1235 N N . GLU A 1 166 ? -1.194 3.105 -18.159 1.00 93.44 166 GLU A N 1
ATOM 1236 C CA . GLU A 1 166 ? -0.666 3.498 -16.849 1.00 93.44 166 GLU A CA 1
ATOM 1237 C C . GLU A 1 166 ? -1.261 4.823 -16.345 1.00 93.44 166 GLU A C 1
ATOM 1239 O O . GLU A 1 166 ? -1.542 4.935 -15.154 1.00 93.44 166 GLU A O 1
ATOM 1244 N N . ARG A 1 167 ? -1.461 5.823 -17.219 1.00 91.31 167 ARG A N 1
ATOM 1245 C CA . ARG A 1 167 ? -2.088 7.103 -16.831 1.00 91.31 167 ARG A CA 1
ATOM 1246 C C . ARG A 1 167 ? -3.550 6.910 -16.473 1.00 91.31 167 ARG A C 1
ATOM 1248 O O . ARG A 1 167 ? -3.986 7.429 -15.452 1.00 91.31 167 ARG A O 1
ATOM 1255 N N . ASP A 1 168 ? -4.270 6.138 -17.279 1.00 91.56 168 ASP A N 1
ATOM 1256 C CA . ASP A 1 168 ? -5.686 5.864 -17.047 1.00 91.56 168 ASP A CA 1
ATOM 1257 C C . ASP A 1 168 ? -5.878 5.125 -15.715 1.00 91.56 168 ASP A C 1
ATOM 1259 O O . ASP A 1 168 ? -6.699 5.522 -14.889 1.00 91.56 168 ASP A O 1
ATOM 1263 N N . GLN A 1 169 ? -5.063 4.099 -15.448 1.00 90.50 169 GLN A N 1
ATOM 1264 C CA . GLN A 1 169 ? -5.101 3.370 -14.181 1.00 90.50 169 GLN A CA 1
ATOM 1265 C C . GLN A 1 169 ? -4.687 4.246 -12.995 1.00 90.50 169 GLN A C 1
ATOM 1267 O O . GLN A 1 169 ? -5.313 4.168 -11.939 1.00 90.50 169 GLN A O 1
ATOM 1272 N N . ALA A 1 170 ? -3.660 5.087 -13.152 1.00 90.06 170 ALA A N 1
ATOM 1273 C CA . ALA A 1 170 ? -3.262 6.028 -12.112 1.00 90.06 170 ALA A CA 1
ATOM 1274 C C . ALA A 1 170 ? -4.405 6.992 -11.772 1.00 90.06 170 ALA A C 1
ATOM 1276 O O . ALA A 1 170 ? -4.678 7.200 -10.594 1.00 90.06 170 ALA A O 1
ATOM 1277 N N . GLN A 1 171 ? -5.117 7.513 -12.775 1.00 89.25 171 GLN A N 1
ATOM 1278 C CA . GLN A 1 171 ? -6.254 8.400 -12.548 1.00 89.25 171 GLN A CA 1
ATOM 1279 C C . GLN A 1 171 ? -7.389 7.693 -11.800 1.00 89.25 171 GLN A C 1
ATOM 1281 O O . GLN A 1 171 ? -7.867 8.215 -10.800 1.00 89.25 171 GLN A O 1
ATOM 1286 N N . VAL A 1 172 ? -7.758 6.474 -12.211 1.00 89.00 172 VAL A N 1
ATOM 1287 C CA . VAL A 1 172 ? -8.791 5.675 -11.523 1.00 89.00 172 VAL A CA 1
ATOM 1288 C C . VAL A 1 172 ? -8.436 5.435 -10.051 1.00 89.00 172 VAL A C 1
ATOM 1290 O O . VAL A 1 172 ? -9.304 5.490 -9.182 1.00 89.00 172 VAL A O 1
ATOM 1293 N N . LEU A 1 173 ? -7.160 5.176 -9.755 1.00 88.12 173 LEU A N 1
ATOM 1294 C CA . LEU A 1 173 ? -6.692 4.976 -8.384 1.00 88.12 173 LEU A CA 1
ATOM 1295 C C . LEU A 1 173 ? -6.719 6.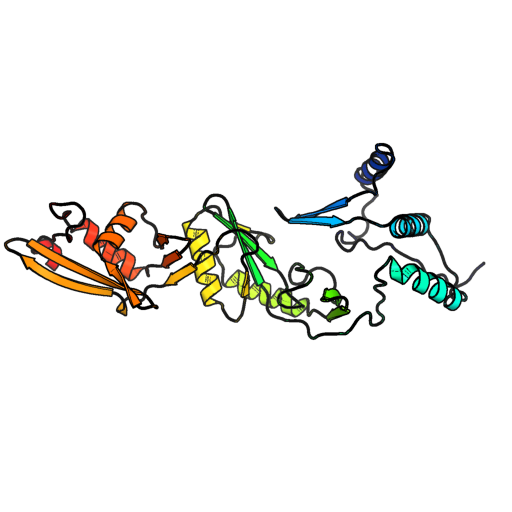270 -7.564 1.00 88.12 173 LEU A C 1
ATOM 1297 O O . LEU A 1 173 ? -7.071 6.226 -6.388 1.00 88.12 173 LEU A O 1
ATOM 1301 N N . LEU A 1 174 ? -6.373 7.408 -8.168 1.00 87.50 174 LEU A N 1
ATOM 1302 C CA . LEU A 1 174 ? -6.450 8.714 -7.510 1.00 87.50 174 LEU A CA 1
ATOM 1303 C C . LEU A 1 174 ? -7.896 9.112 -7.213 1.00 87.50 174 LEU A C 1
ATOM 1305 O O . LEU A 1 174 ? -8.183 9.570 -6.111 1.00 87.50 174 LEU A O 1
ATOM 1309 N N . ASP A 1 175 ? -8.819 8.847 -8.137 1.00 87.25 175 ASP A N 1
ATOM 1310 C CA . ASP A 1 175 ? -10.249 9.099 -7.936 1.00 87.25 175 ASP A CA 1
ATOM 1311 C C . ASP A 1 175 ? -10.822 8.251 -6.782 1.00 87.25 175 ASP A C 1
ATOM 1313 O O . ASP A 1 175 ? -11.727 8.685 -6.067 1.00 87.25 175 ASP A O 1
ATOM 1317 N N . ALA A 1 176 ? -10.272 7.052 -6.559 1.00 86.31 176 ALA A N 1
ATOM 1318 C CA . ALA A 1 176 ? -10.630 6.187 -5.436 1.00 86.31 176 ALA A CA 1
ATOM 1319 C C . ALA A 1 176 ? -9.976 6.593 -4.098 1.00 86.31 176 ALA A C 1
ATOM 1321 O O . ALA A 1 176 ? -10.383 6.098 -3.044 1.00 86.31 176 ALA A O 1
ATOM 1322 N N . LEU A 1 177 ? -8.983 7.489 -4.119 1.00 86.00 177 LEU A N 1
ATOM 1323 C CA . LEU A 1 177 ? -8.228 7.951 -2.952 1.00 86.00 177 LEU A CA 1
ATOM 1324 C C . LEU A 1 177 ? -8.419 9.463 -2.735 1.00 86.00 177 LEU A C 1
ATOM 1326 O O . LEU A 1 177 ? -7.460 10.227 -2.833 1.00 86.00 177 LEU A O 1
ATOM 1330 N N . PRO A 1 178 ? -9.627 9.915 -2.343 1.00 76.19 178 PRO A N 1
ATOM 1331 C CA . PRO A 1 178 ? -9.937 11.339 -2.174 1.00 76.19 178 PRO A CA 1
ATOM 1332 C C . PRO A 1 178 ? -9.130 12.031 -1.063 1.00 76.19 178 PRO A C 1
ATOM 1334 O O . PRO A 1 178 ? -9.166 13.252 -0.947 1.00 76.19 178 PRO A O 1
ATOM 1337 N N . ALA A 1 179 ? -8.430 11.262 -0.222 1.00 74.25 179 ALA A N 1
ATOM 1338 C CA . ALA A 1 179 ? -7.531 11.785 0.805 1.00 74.25 179 ALA A CA 1
ATOM 1339 C C . ALA A 1 179 ? -6.217 12.346 0.231 1.00 74.25 179 ALA A C 1
ATOM 1341 O O . ALA A 1 179 ? -5.513 13.061 0.939 1.00 74.25 179 ALA A O 1
ATOM 1342 N N . LEU A 1 180 ? -5.876 12.016 -1.017 1.00 80.31 180 LEU A N 1
ATOM 1343 C CA . LEU A 1 180 ? -4.734 12.599 -1.707 1.00 80.31 180 LEU A CA 1
ATOM 1344 C C . LEU A 1 180 ? -5.167 13.938 -2.303 1.00 80.31 180 LEU A C 1
ATOM 1346 O O . LEU A 1 180 ? -6.111 14.009 -3.091 1.00 80.31 180 LEU A O 1
ATOM 1350 N N . ASP A 1 181 ? -4.486 15.014 -1.922 1.00 66.12 181 ASP A N 1
ATOM 1351 C CA . ASP A 1 181 ? -4.618 16.277 -2.628 1.00 66.12 181 ASP A CA 1
ATOM 1352 C C . ASP A 1 181 ? -4.116 16.070 -4.063 1.00 66.12 181 ASP A C 1
ATOM 1354 O O . ASP A 1 181 ? -3.114 15.397 -4.287 1.00 66.12 181 ASP A O 1
ATOM 1358 N N . GLY A 1 182 ? -4.828 16.591 -5.066 1.00 60.41 182 GLY A N 1
ATOM 1359 C CA . GLY A 1 182 ? -4.553 16.354 -6.495 1.00 60.41 182 GLY A CA 1
ATOM 1360 C C . GLY A 1 182 ? -3.202 16.878 -7.020 1.00 60.41 182 GLY A C 1
ATOM 1361 O O . GLY A 1 182 ? -3.084 17.190 -8.203 1.00 60.41 182 GLY A O 1
ATOM 1362 N N . GLY A 1 183 ? -2.201 17.039 -6.153 1.00 65.62 183 GLY A N 1
ATOM 1363 C CA . GLY A 1 183 ? -0.810 17.289 -6.488 1.00 65.62 183 GLY A CA 1
ATOM 1364 C C . GLY A 1 183 ? -0.120 16.090 -7.144 1.00 65.62 183 GLY A C 1
ATOM 1365 O O . GLY A 1 183 ? -0.674 15.000 -7.292 1.00 65.62 183 GLY A O 1
ATOM 1366 N N . ALA A 1 184 ? 1.119 16.317 -7.573 1.00 70.00 184 ALA A N 1
ATOM 1367 C CA . ALA A 1 184 ? 1.939 15.300 -8.215 1.00 70.00 184 ALA A CA 1
ATOM 1368 C C . ALA A 1 184 ? 2.618 14.395 -7.174 1.00 70.00 184 ALA A C 1
ATOM 1370 O O . ALA A 1 184 ? 3.155 14.887 -6.183 1.00 70.00 184 ALA A O 1
ATOM 1371 N N . SER A 1 185 ? 2.649 13.085 -7.446 1.00 79.56 185 SER A N 1
ATOM 1372 C CA . SER A 1 185 ? 3.383 12.097 -6.646 1.00 79.56 185 SER A CA 1
ATOM 1373 C C . SER A 1 185 ? 4.837 12.543 -6.401 1.00 79.56 185 SER A C 1
ATOM 1375 O O . SER A 1 185 ? 5.518 12.911 -7.363 1.00 79.56 185 SER A O 1
ATOM 1377 N N . PRO A 1 186 ? 5.361 12.428 -5.167 1.00 88.25 186 PRO A N 1
ATOM 1378 C CA . PRO A 1 186 ? 4.744 11.763 -4.017 1.00 88.25 186 PRO A CA 1
ATOM 1379 C C . PRO A 1 186 ? 3.931 12.687 -3.103 1.00 88.25 186 PRO A C 1
ATOM 1381 O O . PRO A 1 186 ? 4.229 13.871 -2.955 1.00 88.25 186 PRO A O 1
ATOM 1384 N N . TRP A 1 187 ? 2.957 12.097 -2.413 1.00 89.88 187 TRP A N 1
ATOM 1385 C CA . TRP A 1 187 ? 2.070 12.773 -1.468 1.00 89.88 187 TRP A CA 1
ATOM 1386 C C . TRP A 1 187 ? 2.549 12.596 -0.034 1.00 89.88 187 TRP A C 1
ATOM 1388 O O . TRP A 1 187 ? 2.897 11.489 0.385 1.00 89.88 187 TRP A O 1
ATOM 1398 N N . THR A 1 188 ? 2.534 13.685 0.732 1.00 89.88 188 THR A N 1
ATOM 1399 C CA . THR A 1 188 ? 2.881 13.673 2.158 1.00 89.88 188 THR A CA 1
ATOM 1400 C C . THR A 1 188 ? 1.616 13.811 2.990 1.00 89.88 188 THR A C 1
ATOM 1402 O O . THR A 1 188 ? 1.002 14.872 3.026 1.00 89.88 188 THR A O 1
ATOM 1405 N N . ILE A 1 189 ? 1.249 12.744 3.694 1.00 89.88 189 ILE A N 1
ATOM 1406 C CA . ILE A 1 189 ? 0.076 12.692 4.564 1.00 89.88 189 ILE A CA 1
ATOM 1407 C C . ILE A 1 189 ? 0.564 12.865 6.000 1.00 89.88 189 ILE A C 1
ATOM 1409 O O . ILE A 1 189 ? 1.115 11.937 6.586 1.00 89.88 189 ILE A O 1
ATOM 1413 N N . ALA A 1 190 ? 0.415 14.066 6.557 1.00 87.94 190 ALA A N 1
ATOM 1414 C CA . ALA A 1 190 ? 0.915 14.374 7.898 1.00 87.94 190 ALA A CA 1
ATOM 1415 C C . ALA A 1 190 ? 0.038 13.780 9.014 1.00 87.94 190 ALA A C 1
ATOM 1417 O O . ALA A 1 190 ? 0.557 13.340 10.037 1.00 87.94 190 ALA A O 1
ATOM 1418 N N . GLU A 1 191 ? -1.280 13.755 8.806 1.00 88.19 191 GLU A N 1
ATOM 1419 C CA . GLU A 1 191 ? -2.244 13.329 9.820 1.00 88.19 191 GLU A CA 1
ATOM 1420 C C . GLU A 1 191 ? -2.295 11.792 9.944 1.00 88.19 191 GLU A C 1
ATOM 1422 O O . GLU A 1 191 ? -2.599 11.117 8.952 1.00 88.19 191 GLU A O 1
ATOM 1427 N N . PRO A 1 192 ? -2.064 11.211 11.141 1.00 86.62 192 PRO A N 1
ATOM 1428 C CA . PRO A 1 192 ? -2.019 9.758 11.334 1.00 86.62 192 PRO A CA 1
ATOM 1429 C C . PRO A 1 192 ? -3.306 9.035 10.915 1.00 86.62 192 PRO A C 1
ATOM 1431 O O . PRO A 1 192 ? -3.259 7.983 10.279 1.00 86.62 192 PRO A O 1
ATOM 1434 N N . ASP A 1 193 ? -4.468 9.615 11.221 1.00 87.12 193 ASP A N 1
ATOM 1435 C CA . ASP A 1 193 ? -5.766 9.034 10.867 1.00 87.12 193 ASP A CA 1
ATOM 1436 C C . ASP A 1 193 ? -5.984 9.009 9.349 1.00 87.12 193 ASP A C 1
ATOM 1438 O O . ASP A 1 193 ? -6.516 8.036 8.808 1.00 87.12 193 ASP A O 1
ATOM 1442 N N . GLN A 1 194 ? -5.539 10.053 8.643 1.00 88.44 194 GLN A N 1
ATOM 1443 C CA . GLN A 1 194 ? -5.594 10.084 7.181 1.00 88.44 194 GLN A CA 1
ATOM 1444 C C . GLN A 1 194 ? -4.615 9.076 6.576 1.00 88.44 194 GLN A C 1
ATOM 1446 O O . GLN A 1 194 ? -4.970 8.373 5.633 1.00 88.44 194 GLN A O 1
ATOM 1451 N N . ALA A 1 195 ? -3.416 8.943 7.149 1.00 90.06 195 ALA A N 1
ATOM 1452 C CA . ALA A 1 195 ? -2.437 7.950 6.723 1.00 90.06 195 ALA A CA 1
ATOM 1453 C C . ALA A 1 195 ? -2.995 6.522 6.826 1.00 90.06 195 ALA A C 1
ATOM 1455 O O . ALA A 1 195 ? -2.904 5.751 5.870 1.00 90.06 195 ALA A O 1
ATOM 1456 N N . LEU A 1 196 ? -3.630 6.177 7.951 1.00 89.81 196 LEU A N 1
ATOM 1457 C CA . LEU A 1 196 ? -4.270 4.872 8.130 1.00 89.81 196 LEU A CA 1
ATOM 1458 C C . LEU A 1 196 ? -5.473 4.682 7.196 1.00 89.81 196 LEU A C 1
ATOM 1460 O O . LEU A 1 196 ? -5.654 3.583 6.676 1.00 89.81 196 LEU A O 1
ATOM 1464 N N . ALA A 1 197 ? -6.236 5.741 6.905 1.00 89.88 197 ALA A N 1
ATOM 1465 C CA . ALA A 1 197 ? -7.327 5.690 5.926 1.00 89.88 197 ALA A CA 1
ATOM 1466 C C . ALA A 1 197 ? -6.845 5.400 4.508 1.00 89.88 197 ALA A C 1
ATOM 1468 O O . ALA A 1 197 ? -7.478 4.626 3.795 1.00 89.88 197 ALA A O 1
ATOM 1469 N N . VAL A 1 198 ? -5.706 5.964 4.113 1.00 91.12 198 VAL A N 1
ATOM 1470 C CA . VAL A 1 198 ? -5.091 5.661 2.819 1.00 91.12 198 VAL A CA 1
ATOM 1471 C C . VAL A 1 198 ? -4.601 4.213 2.772 1.00 91.12 198 VAL A C 1
ATOM 1473 O O . VAL A 1 198 ? -4.837 3.530 1.778 1.00 91.12 198 VAL A O 1
ATOM 1476 N N . VAL A 1 199 ? -3.989 3.703 3.847 1.00 91.38 199 VAL A N 1
ATOM 1477 C CA . VAL A 1 199 ? -3.582 2.287 3.929 1.00 91.38 199 VAL A CA 1
ATOM 1478 C C . VAL A 1 199 ? -4.794 1.356 3.821 1.00 91.38 199 VAL A C 1
ATOM 1480 O O . VAL A 1 199 ? -4.748 0.392 3.059 1.00 91.38 199 VAL A O 1
ATOM 1483 N N . GLU A 1 200 ? -5.874 1.644 4.549 1.00 90.50 200 GLU A N 1
ATOM 1484 C CA . GLU A 1 200 ? -7.134 0.892 4.494 1.00 90.50 200 GLU A CA 1
ATOM 1485 C C . GLU A 1 200 ? -7.729 0.892 3.078 1.00 90.50 200 GLU A C 1
ATOM 1487 O O . GLU A 1 200 ? -8.058 -0.165 2.537 1.00 90.50 200 GLU A O 1
ATOM 1492 N N . ALA A 1 201 ? -7.809 2.063 2.442 1.00 90.62 201 ALA A N 1
ATOM 1493 C CA . ALA A 1 201 ? -8.354 2.202 1.096 1.00 90.62 201 ALA A CA 1
ATOM 1494 C C . ALA A 1 201 ? -7.518 1.441 0.052 1.00 90.62 201 ALA A C 1
ATOM 1496 O O . ALA A 1 201 ? -8.077 0.722 -0.774 1.00 90.62 201 ALA A O 1
ATOM 1497 N N . LEU A 1 202 ? -6.184 1.520 0.125 1.00 91.81 202 LEU A N 1
ATOM 1498 C CA . LEU A 1 202 ? -5.286 0.778 -0.767 1.00 91.81 202 LEU A CA 1
ATOM 1499 C C . LEU A 1 202 ? -5.462 -0.742 -0.649 1.00 91.81 202 LEU A C 1
ATOM 1501 O O . LEU A 1 202 ? -5.415 -1.436 -1.663 1.00 91.81 202 LEU A O 1
ATOM 1505 N N . GLN A 1 203 ? -5.700 -1.268 0.558 1.00 89.38 203 GLN A N 1
ATOM 1506 C CA . GLN A 1 203 ? -5.999 -2.693 0.736 1.00 89.38 203 GLN A CA 1
ATOM 1507 C C . GLN A 1 203 ? -7.317 -3.090 0.058 1.00 89.38 203 GLN A C 1
ATOM 1509 O O . GLN A 1 203 ? -7.392 -4.159 -0.546 1.00 89.38 203 GLN A O 1
ATOM 1514 N N . GLY A 1 204 ? -8.333 -2.224 0.115 1.00 87.62 204 GLY A N 1
ATOM 1515 C CA . GLY A 1 204 ? -9.615 -2.434 -0.564 1.00 87.62 204 GLY A CA 1
ATOM 1516 C C . GLY A 1 204 ? -9.530 -2.390 -2.095 1.00 87.62 204 GLY A C 1
ATOM 1517 O O . GLY A 1 204 ? -10.389 -2.956 -2.766 1.00 87.62 204 GLY A O 1
ATOM 1518 N N . LEU A 1 205 ? -8.492 -1.759 -2.652 1.00 89.25 205 LEU A N 1
ATOM 1519 C CA . LEU A 1 205 ? -8.244 -1.675 -4.096 1.00 89.25 205 LEU A CA 1
ATOM 1520 C C . LEU A 1 205 ? -7.439 -2.864 -4.649 1.00 89.25 205 LEU A C 1
ATOM 1522 O O . LEU A 1 205 ? -7.246 -2.971 -5.864 1.00 89.25 205 LEU A O 1
ATOM 1526 N N . ALA A 1 206 ? -6.972 -3.777 -3.794 1.00 86.12 206 ALA A N 1
ATOM 1527 C CA . ALA A 1 206 ? -6.322 -5.005 -4.235 1.00 86.12 206 ALA A CA 1
ATOM 1528 C C . ALA A 1 206 ? -7.314 -5.912 -5.003 1.00 86.12 206 ALA A C 1
ATOM 1530 O O . ALA A 1 206 ? -8.481 -6.011 -4.622 1.00 86.12 206 ALA A O 1
ATOM 1531 N N . PRO A 1 207 ? -6.884 -6.613 -6.074 1.00 86.50 207 PRO A N 1
ATOM 1532 C CA . PRO A 1 207 ? -5.514 -6.726 -6.592 1.00 86.50 207 PRO A CA 1
ATOM 1533 C C . PRO A 1 207 ? -5.124 -5.657 -7.637 1.00 86.50 207 PRO A C 1
ATOM 1535 O O . PRO A 1 207 ? -4.099 -5.808 -8.297 1.00 86.50 207 PRO A O 1
ATOM 1538 N N . GLY A 1 208 ? -5.923 -4.600 -7.833 1.00 86.75 208 GLY A N 1
ATOM 1539 C CA . GLY A 1 208 ? -5.686 -3.571 -8.861 1.00 86.75 208 GLY A CA 1
ATOM 1540 C C . GLY A 1 208 ? -4.448 -2.692 -8.625 1.00 86.75 208 GLY A C 1
ATOM 1541 O O . GLY A 1 208 ? -3.938 -2.081 -9.565 1.00 86.75 208 GLY A O 1
ATOM 1542 N N . ILE A 1 209 ? -3.946 -2.659 -7.391 1.00 91.62 209 ILE A N 1
ATOM 1543 C CA . ILE A 1 209 ? -2.692 -2.022 -6.981 1.00 91.62 209 ILE A CA 1
ATOM 1544 C C . ILE A 1 209 ? -1.977 -2.914 -5.962 1.00 91.62 209 ILE A C 1
ATOM 1546 O O . ILE A 1 209 ? -2.622 -3.606 -5.172 1.00 91.62 209 ILE A O 1
ATOM 1550 N N . VAL A 1 210 ? -0.643 -2.897 -5.976 1.00 92.19 210 VAL A N 1
ATOM 1551 C CA . VAL A 1 210 ? 0.184 -3.565 -4.959 1.00 92.19 210 VAL A CA 1
ATOM 1552 C C . VAL A 1 210 ? 0.783 -2.529 -4.017 1.00 92.19 210 VAL A C 1
ATOM 1554 O O . VAL A 1 210 ? 1.350 -1.533 -4.460 1.00 92.19 210 VAL A O 1
ATOM 1557 N N . THR A 1 211 ? 0.686 -2.776 -2.716 1.00 93.06 211 THR A N 1
ATOM 1558 C CA . THR A 1 211 ? 1.257 -1.903 -1.687 1.00 93.06 211 THR A CA 1
ATOM 1559 C C . THR A 1 211 ? 2.629 -2.414 -1.260 1.00 93.06 211 THR A C 1
ATOM 1561 O O . THR A 1 211 ? 2.734 -3.511 -0.713 1.00 93.06 211 THR A O 1
ATOM 1564 N N . ASP A 1 212 ? 3.661 -1.596 -1.454 1.00 91.50 212 ASP A N 1
ATOM 1565 C CA . ASP A 1 212 ? 5.048 -1.898 -1.096 1.00 91.50 212 ASP A CA 1
ATOM 1566 C C . ASP A 1 212 ? 5.539 -0.973 0.025 1.00 91.50 212 ASP A C 1
ATOM 1568 O O . ASP A 1 212 ? 5.208 0.208 0.073 1.00 91.50 212 ASP A O 1
ATOM 1572 N N . TRP A 1 213 ? 6.383 -1.498 0.916 1.00 90.88 213 TRP A N 1
ATOM 1573 C CA . TRP A 1 213 ? 6.970 -0.749 2.034 1.00 90.88 213 TRP A CA 1
ATOM 1574 C C . TRP A 1 213 ? 8.499 -0.756 1.920 1.00 90.88 213 TRP A C 1
ATOM 1576 O O . TRP A 1 213 ? 9.158 -1.598 2.532 1.00 90.88 213 TRP A O 1
ATOM 1586 N N . PRO A 1 214 ? 9.099 0.142 1.117 1.00 82.00 214 PRO A N 1
ATOM 1587 C CA . PRO A 1 214 ? 10.541 0.126 0.866 1.00 82.00 214 PRO A CA 1
ATOM 1588 C C . PRO A 1 214 ? 11.375 0.432 2.117 1.00 82.00 214 PRO A C 1
ATOM 1590 O O . PRO A 1 214 ? 12.530 0.013 2.213 1.00 82.00 214 PRO A O 1
ATOM 1593 N N . LYS A 1 215 ? 10.820 1.193 3.067 1.00 79.31 215 LYS A N 1
ATOM 1594 C CA . LYS A 1 215 ? 11.486 1.588 4.312 1.00 79.31 215 LYS A CA 1
ATOM 1595 C C . LYS A 1 215 ? 10.493 1.571 5.471 1.00 79.31 215 LYS A C 1
ATOM 1597 O O . LYS A 1 215 ? 9.371 2.045 5.337 1.00 79.31 215 LYS A O 1
ATOM 1602 N N . GLY A 1 216 ? 10.960 1.120 6.634 1.00 76.69 216 GLY A N 1
ATOM 1603 C CA . GLY A 1 216 ? 10.168 1.083 7.864 1.00 76.69 216 GLY A CA 1
ATOM 1604 C C . GLY A 1 216 ? 9.366 -0.208 8.040 1.00 76.69 216 GLY A C 1
ATOM 1605 O O . GLY A 1 216 ? 9.412 -1.110 7.205 1.00 76.69 216 GLY A O 1
ATOM 1606 N N . LYS A 1 217 ? 8.667 -0.313 9.175 1.00 80.12 217 LYS A N 1
ATOM 1607 C CA . LYS A 1 217 ? 7.727 -1.412 9.426 1.00 80.12 217 LYS A CA 1
ATOM 1608 C C . LYS A 1 217 ? 6.414 -1.132 8.678 1.00 80.12 217 LYS A C 1
ATOM 1610 O O . LYS A 1 217 ? 5.957 0.010 8.720 1.00 80.12 217 LYS A O 1
ATOM 1615 N N . PRO A 1 218 ? 5.808 -2.139 8.029 1.00 84.62 218 PRO A N 1
ATOM 1616 C CA . PRO A 1 218 ? 4.551 -1.956 7.322 1.00 84.62 218 PRO A CA 1
ATOM 1617 C C . PRO A 1 218 ? 3.413 -1.686 8.303 1.00 84.62 218 PRO A C 1
ATOM 1619 O O . PRO A 1 218 ? 3.315 -2.357 9.331 1.00 84.62 218 PRO A O 1
ATOM 1622 N N . PHE A 1 219 ? 2.525 -0.753 7.961 1.00 85.25 219 PHE A N 1
ATOM 1623 C CA . PHE A 1 219 ? 1.261 -0.620 8.674 1.00 85.25 219 PHE A CA 1
ATOM 1624 C C . PHE A 1 219 ? 0.236 -1.604 8.132 1.00 85.25 219 PHE A C 1
ATOM 1626 O O . PHE A 1 219 ? 0.095 -1.786 6.920 1.00 85.25 219 PHE A O 1
ATOM 1633 N N . ARG A 1 220 ? -0.497 -2.234 9.046 1.00 85.69 220 ARG A N 1
ATOM 1634 C CA . ARG A 1 220 ? -1.585 -3.150 8.718 1.00 85.69 220 ARG A CA 1
ATOM 1635 C C . ARG A 1 220 ? -2.854 -2.661 9.374 1.00 85.69 220 ARG A C 1
ATOM 1637 O O . ARG A 1 220 ? -2.952 -2.646 10.594 1.00 85.69 220 ARG A O 1
ATOM 1644 N N . VAL A 1 221 ? -3.817 -2.276 8.552 1.00 87.12 221 VAL A N 1
ATOM 1645 C CA . VAL A 1 221 ? -5.168 -1.961 9.010 1.00 87.12 221 VAL A CA 1
ATOM 1646 C C . VAL A 1 221 ? -6.044 -3.194 8.829 1.00 87.12 221 VAL A C 1
ATOM 1648 O O . VAL A 1 221 ? -6.008 -3.815 7.773 1.00 87.12 221 VAL A O 1
ATOM 1651 N N . ARG A 1 222 ? -6.793 -3.572 9.865 1.00 86.88 222 ARG A N 1
ATOM 1652 C CA . ARG A 1 222 ? -7.759 -4.675 9.847 1.00 86.88 222 ARG A CA 1
ATOM 1653 C C . ARG A 1 222 ? -9.149 -4.097 10.118 1.00 86.88 222 ARG A C 1
ATOM 1655 O O . ARG A 1 222 ? -9.374 -3.600 11.226 1.00 86.88 222 ARG A O 1
ATOM 1662 N N . PRO A 1 223 ? -10.069 -4.110 9.142 1.00 83.00 223 PRO A N 1
ATOM 1663 C CA . PRO A 1 223 ? -11.425 -3.639 9.374 1.00 83.00 223 PRO A CA 1
ATOM 1664 C C . PRO A 1 223 ? -12.160 -4.589 10.317 1.00 83.00 223 PRO A C 1
ATOM 1666 O O . PRO A 1 223 ? -12.056 -5.808 10.194 1.00 83.00 223 PRO A O 1
ATOM 1669 N N . VAL A 1 224 ? -12.913 -4.024 11.257 1.00 80.62 224 VAL A N 1
ATOM 1670 C CA . VAL A 1 224 ? -13.783 -4.784 12.159 1.00 80.62 224 VAL A CA 1
ATOM 1671 C C . VAL A 1 224 ? -15.218 -4.683 11.662 1.00 80.62 224 VAL A C 1
ATOM 1673 O O . VAL A 1 224 ? -15.821 -3.606 11.655 1.00 80.62 224 VAL A O 1
ATOM 1676 N N . ALA A 1 225 ? -15.790 -5.819 11.278 1.00 72.25 225 ALA A N 1
ATOM 1677 C CA . ALA A 1 225 ? -17.199 -5.928 10.939 1.00 72.25 225 ALA A CA 1
ATOM 1678 C C . ALA A 1 225 ? -18.065 -5.969 12.208 1.00 72.25 225 ALA A C 1
ATOM 1680 O O . ALA A 1 225 ? -17.694 -6.562 13.220 1.00 72.25 225 ALA A O 1
ATOM 1681 N N . ALA A 1 226 ? -19.282 -5.424 12.138 1.00 68.44 226 ALA A N 1
ATOM 1682 C CA . ALA A 1 226 ? -20.208 -5.415 13.275 1.00 68.44 226 ALA A CA 1
ATOM 1683 C C . ALA A 1 226 ? -20.482 -6.825 13.847 1.00 68.44 226 ALA A C 1
ATOM 1685 O O . ALA A 1 226 ? -20.602 -6.990 15.057 1.00 68.44 226 ALA A O 1
ATOM 1686 N N . GLY A 1 227 ? -20.511 -7.860 12.998 1.00 71.25 227 GLY A N 1
ATOM 1687 C CA . GLY A 1 227 ? -20.722 -9.252 13.421 1.00 71.25 227 GLY A CA 1
ATOM 1688 C C . GLY A 1 227 ? -19.558 -9.887 14.198 1.00 71.25 227 GLY A C 1
ATOM 1689 O O . GLY A 1 227 ? -19.750 -10.920 14.838 1.00 71.25 227 GLY A O 1
ATOM 1690 N N . GLN A 1 228 ? -18.364 -9.285 14.168 1.00 74.44 228 GLN A N 1
ATOM 1691 C CA . GLN A 1 228 ? -17.194 -9.740 14.931 1.00 74.44 228 GLN A CA 1
ATOM 1692 C C . GLN A 1 228 ? -17.228 -9.271 16.394 1.00 74.44 228 GLN A C 1
ATOM 1694 O O . GLN A 1 228 ? -16.429 -9.732 17.213 1.00 74.44 228 GLN A O 1
ATOM 1699 N N . VAL A 1 229 ? -18.166 -8.386 16.741 1.00 76.31 229 VAL A N 1
ATOM 1700 C CA . VAL A 1 229 ? -18.338 -7.854 18.092 1.00 76.31 229 VAL A CA 1
ATOM 1701 C C . VAL A 1 229 ? -19.408 -8.654 18.825 1.00 76.31 229 VAL A C 1
ATOM 1703 O O . VAL A 1 229 ? -20.551 -8.757 18.385 1.00 76.31 229 VAL A O 1
ATOM 1706 N N . ARG A 1 230 ? -19.052 -9.212 19.981 1.00 78.00 230 ARG A N 1
ATOM 1707 C CA . ARG A 1 230 ? -19.991 -9.875 20.890 1.00 78.00 230 ARG A CA 1
ATOM 1708 C C . ARG A 1 230 ? -20.074 -9.086 22.179 1.00 78.00 230 ARG A C 1
ATOM 1710 O O . ARG A 1 230 ? -19.077 -8.966 22.883 1.00 78.00 230 ARG A O 1
ATOM 1717 N N . LEU A 1 231 ? -21.266 -8.597 22.493 1.00 77.06 231 LEU A N 1
ATOM 1718 C CA . LEU A 1 231 ? -21.564 -7.898 23.737 1.00 77.06 231 LEU A CA 1
ATOM 1719 C C . LEU A 1 231 ? -22.463 -8.770 24.612 1.00 77.06 231 LEU A C 1
ATOM 1721 O O . LEU A 1 231 ? -23.386 -9.420 24.122 1.00 77.06 231 LEU A O 1
ATOM 1725 N N . ALA A 1 232 ? -22.193 -8.783 25.910 1.00 75.69 232 ALA A N 1
ATOM 1726 C CA . ALA A 1 232 ? -22.983 -9.470 26.915 1.00 75.69 232 ALA A CA 1
ATOM 1727 C C . ALA A 1 232 ? -23.276 -8.507 28.064 1.00 75.69 232 ALA A C 1
ATOM 1729 O O . ALA A 1 232 ? -22.368 -8.006 28.724 1.00 75.69 232 ALA A O 1
ATOM 1730 N N . VAL A 1 233 ? -24.557 -8.275 28.336 1.00 77.38 233 VAL A N 1
ATOM 1731 C CA . VAL A 1 233 ? -24.995 -7.425 29.446 1.00 77.38 233 VAL A CA 1
ATOM 1732 C C . VAL A 1 233 ? -25.408 -8.313 30.613 1.00 77.38 233 VAL A C 1
ATOM 1734 O O . VAL A 1 233 ? -26.212 -9.230 30.453 1.00 77.38 233 VAL A O 1
ATOM 1737 N N . ARG A 1 234 ? -24.858 -8.055 31.801 1.00 75.00 234 ARG A N 1
ATOM 1738 C CA . ARG A 1 234 ? -25.194 -8.778 33.035 1.00 75.00 234 ARG A CA 1
ATOM 1739 C C . ARG A 1 234 ? -25.732 -7.803 34.069 1.00 75.00 234 ARG A C 1
ATOM 1741 O O . ARG A 1 234 ? -25.131 -6.764 34.308 1.00 75.00 234 ARG A O 1
ATOM 1748 N N . SER A 1 235 ? -26.835 -8.142 34.726 1.00 72.44 235 SER A N 1
ATOM 1749 C CA . SER A 1 235 ? -27.335 -7.345 35.848 1.00 72.44 235 SER A CA 1
ATOM 1750 C C . SER A 1 235 ? -26.601 -7.717 37.135 1.00 72.44 235 SER A C 1
ATOM 1752 O O . SER A 1 235 ? -26.526 -8.890 37.499 1.00 72.44 235 SER A O 1
ATOM 1754 N N . GLN A 1 236 ? -26.042 -6.720 37.819 1.00 72.06 236 GLN A N 1
ATOM 1755 C CA . GLN A 1 236 ? -25.392 -6.865 39.114 1.00 72.06 236 GLN A CA 1
ATOM 1756 C C . GLN A 1 236 ? -25.900 -5.787 40.079 1.00 72.06 236 GLN A C 1
ATOM 1758 O O . GLN A 1 236 ? -25.484 -4.629 40.037 1.00 72.06 236 GLN A O 1
ATOM 1763 N N . GLN A 1 237 ? -26.772 -6.199 41.004 1.00 73.44 237 GLN A N 1
ATOM 1764 C CA . GLN A 1 237 ? -27.405 -5.331 42.004 1.00 73.44 237 GLN A CA 1
ATOM 1765 C C . GLN A 1 237 ? -28.168 -4.161 41.358 1.00 73.44 237 GLN A C 1
ATOM 1767 O O . GLN A 1 237 ? -29.236 -4.371 40.797 1.00 73.44 237 GLN A O 1
ATOM 1772 N N . GLN A 1 238 ? -27.637 -2.940 41.446 1.00 70.81 238 GLN A N 1
ATOM 1773 C CA . GLN A 1 238 ? -28.241 -1.720 40.897 1.00 70.81 238 GLN A CA 1
ATOM 1774 C C . GLN A 1 238 ? -27.605 -1.292 39.561 1.00 70.81 238 GLN A C 1
ATOM 1776 O O . GLN A 1 238 ? -27.943 -0.236 39.034 1.00 70.81 238 GLN A O 1
ATOM 1781 N N . TRP A 1 239 ? -26.686 -2.098 39.016 1.00 66.56 239 TRP A N 1
ATOM 1782 C CA . TRP A 1 239 ? -25.892 -1.769 37.833 1.00 66.56 239 TRP A CA 1
ATOM 1783 C C . TRP A 1 239 ? -26.006 -2.852 36.767 1.00 66.56 239 TRP A C 1
ATOM 1785 O O . TRP A 1 239 ? -26.102 -4.040 37.068 1.00 66.56 239 TRP A O 1
ATOM 1795 N N . LEU A 1 240 ? -25.950 -2.447 35.505 1.00 72.12 240 LEU A N 1
ATOM 1796 C CA . LEU A 1 240 ? -25.735 -3.350 34.384 1.00 72.12 240 LEU A CA 1
ATOM 1797 C C . LEU A 1 240 ? -24.245 -3.331 34.054 1.00 72.12 240 LEU A C 1
ATOM 1799 O O . LEU A 1 240 ? -23.669 -2.277 33.819 1.00 72.12 240 LEU A O 1
ATOM 1803 N N . VAL A 1 241 ? -23.605 -4.488 34.076 1.00 72.06 241 VAL A N 1
ATOM 1804 C CA . VAL A 1 241 ? -22.213 -4.663 33.668 1.00 72.06 241 VAL A CA 1
ATOM 1805 C C . VAL A 1 241 ? -22.215 -5.063 32.201 1.00 72.06 241 VAL A C 1
ATOM 1807 O O . VAL A 1 241 ? -22.822 -6.078 31.850 1.00 72.06 241 VAL A O 1
ATOM 1810 N N . VAL A 1 242 ? -21.547 -4.280 31.356 1.00 73.44 242 VAL A N 1
ATOM 1811 C CA . VAL A 1 242 ? -21.378 -4.623 29.940 1.00 73.44 242 VAL A CA 1
ATOM 1812 C C . VAL A 1 242 ? -20.015 -5.257 29.748 1.00 73.44 242 VAL A C 1
ATOM 1814 O O . VAL A 1 242 ? -18.983 -4.634 29.975 1.00 73.44 242 VAL A O 1
ATOM 1817 N N . ASP A 1 243 ? -20.032 -6.513 29.337 1.00 74.69 243 ASP A N 1
ATOM 1818 C CA . ASP A 1 243 ? -18.863 -7.265 28.920 1.00 74.69 243 ASP A CA 1
ATOM 1819 C C . ASP A 1 243 ? -18.886 -7.382 27.396 1.00 74.69 243 ASP A C 1
ATOM 1821 O O . ASP A 1 243 ? -19.951 -7.377 26.772 1.00 74.69 243 ASP A O 1
ATOM 1825 N N . GLY A 1 244 ? -17.723 -7.477 26.776 1.00 77.31 244 GLY A N 1
ATOM 1826 C CA . GLY A 1 244 ? -17.663 -7.560 25.334 1.00 77.31 244 GLY A CA 1
ATOM 1827 C C . GLY A 1 244 ? -16.311 -7.993 24.824 1.00 77.31 244 GLY A C 1
ATOM 1828 O O . GLY A 1 244 ? -15.277 -7.767 25.452 1.00 77.31 244 GLY A O 1
ATOM 1829 N N . GLN A 1 245 ? -16.334 -8.610 23.656 1.00 82.69 245 GLN A N 1
ATOM 1830 C CA . GLN A 1 245 ? -15.137 -9.048 22.970 1.00 82.69 245 GLN A CA 1
ATOM 1831 C C . GLN A 1 245 ? -15.286 -8.865 21.463 1.00 82.69 245 GLN A C 1
ATOM 1833 O O . GLN A 1 245 ? -16.365 -9.072 20.906 1.00 82.69 245 GLN A O 1
ATOM 1838 N N . VAL A 1 246 ? -14.190 -8.493 20.816 1.00 81.38 246 VAL A N 1
ATOM 1839 C CA . VAL A 1 246 ? -14.065 -8.419 19.364 1.00 81.38 246 VAL A CA 1
ATOM 1840 C C . VAL A 1 246 ? -13.166 -9.563 18.927 1.00 81.38 246 VAL A C 1
ATOM 1842 O O . VAL A 1 246 ? -12.017 -9.647 19.359 1.00 81.38 246 VAL A O 1
ATOM 1845 N N . THR A 1 247 ? -13.691 -10.464 18.104 1.00 80.62 247 THR A N 1
ATOM 1846 C CA . THR A 1 247 ? -12.893 -11.543 17.516 1.00 80.62 247 THR A CA 1
ATOM 1847 C C . THR A 1 247 ? -12.329 -11.071 16.187 1.00 80.62 247 THR A C 1
ATOM 1849 O O . THR A 1 247 ? -13.084 -10.746 15.276 1.00 80.62 247 THR A O 1
ATOM 1852 N N . LEU A 1 248 ? -11.006 -11.037 16.082 1.00 79.31 248 LEU A N 1
ATOM 1853 C CA . LEU A 1 248 ? -10.312 -10.598 14.883 1.00 79.31 248 LEU A CA 1
ATOM 1854 C C . LEU A 1 248 ? -10.013 -11.776 13.950 1.00 79.31 248 LEU A C 1
ATOM 1856 O O . LEU A 1 248 ? -9.878 -12.926 14.384 1.00 79.31 248 LEU A O 1
ATOM 1860 N N . ASP A 1 249 ? -9.846 -11.480 12.663 1.00 69.12 249 ASP A N 1
ATOM 1861 C CA . ASP A 1 249 ? -9.495 -12.478 11.650 1.00 69.12 249 ASP A CA 1
ATOM 1862 C C . ASP A 1 249 ? -8.090 -13.033 11.911 1.00 69.12 249 ASP A C 1
ATOM 1864 O O . ASP A 1 249 ? -7.097 -12.340 11.710 1.00 69.12 249 ASP A O 1
ATOM 1868 N N . GLY A 1 250 ? -8.006 -14.260 12.429 1.00 68.06 250 GLY A N 1
ATOM 1869 C CA . GLY A 1 250 ? -6.775 -14.844 12.984 1.00 68.06 250 GLY A CA 1
ATOM 1870 C C . GLY A 1 250 ? -6.952 -15.452 14.380 1.00 68.06 250 GLY A C 1
ATOM 1871 O O . GLY A 1 250 ? -6.044 -16.108 14.878 1.00 68.06 250 GLY A O 1
ATOM 1872 N N . GLY A 1 251 ? -8.130 -15.284 14.996 1.00 70.50 251 GLY A N 1
ATOM 1873 C CA . GLY A 1 251 ? -8.498 -15.924 16.265 1.00 70.50 251 GLY A CA 1
ATOM 1874 C C . GLY A 1 251 ? -8.111 -15.131 17.514 1.00 70.50 251 GLY A C 1
ATOM 1875 O O . GLY A 1 251 ? -8.418 -15.555 18.627 1.00 70.50 251 GLY A O 1
ATOM 1876 N N . GLU A 1 252 ? -7.479 -13.972 17.344 1.00 77.38 252 GLU A N 1
ATOM 1877 C CA . GLU A 1 252 ? -7.215 -13.033 18.430 1.00 77.38 252 GLU A CA 1
ATOM 1878 C C . GLU A 1 252 ? -8.524 -12.442 18.958 1.00 77.38 252 GLU A C 1
ATOM 1880 O O . GLU A 1 252 ? -9.452 -12.148 18.200 1.00 77.38 252 GLU A O 1
ATOM 1885 N N . VAL A 1 253 ? -8.599 -12.261 20.275 1.00 81.38 253 VAL A N 1
ATOM 1886 C CA . VAL A 1 253 ? -9.783 -11.726 20.947 1.00 81.38 253 VAL A CA 1
ATOM 1887 C C . VAL A 1 253 ? -9.385 -10.473 21.710 1.00 81.38 253 VAL A C 1
ATOM 1889 O O . VAL A 1 253 ? -8.638 -10.554 22.685 1.00 81.38 253 VAL A O 1
ATOM 1892 N N . LEU A 1 254 ? -9.905 -9.323 21.281 1.00 80.25 254 LEU A N 1
ATOM 1893 C CA . LEU A 1 254 ? -9.761 -8.069 22.010 1.00 80.25 254 LEU A CA 1
ATOM 1894 C C . LEU A 1 254 ? -10.915 -7.885 22.982 1.00 80.25 254 LEU A C 1
ATOM 1896 O O . LEU A 1 254 ? -12.076 -8.065 22.615 1.00 80.25 254 LEU A O 1
ATOM 1900 N N . LYS A 1 255 ? -10.612 -7.475 24.212 1.00 83.81 255 LYS A N 1
ATOM 1901 C CA . LYS A 1 255 ? -11.653 -7.157 25.189 1.00 83.81 255 LYS A CA 1
ATOM 1902 C C . LYS A 1 255 ? -12.205 -5.753 24.968 1.00 83.81 255 LYS A C 1
ATOM 1904 O O . LYS A 1 255 ? -11.467 -4.827 24.637 1.00 83.81 255 LYS A O 1
ATOM 1909 N N . LEU A 1 256 ? -13.491 -5.582 25.263 1.00 81.62 256 LEU A N 1
ATOM 1910 C CA . LEU A 1 256 ? -14.175 -4.292 25.202 1.00 81.62 256 LEU A CA 1
ATOM 1911 C C . LEU A 1 256 ? -13.491 -3.234 26.080 1.00 81.62 256 LEU A C 1
ATOM 1913 O O . LEU A 1 256 ? -13.375 -2.091 25.661 1.00 81.62 256 LEU A O 1
ATOM 1917 N N . GLU A 1 257 ? -12.990 -3.606 27.261 1.00 78.25 257 GLU A N 1
ATOM 1918 C CA . GLU A 1 257 ? -12.289 -2.679 28.165 1.00 78.25 257 GLU A CA 1
ATOM 1919 C C . GLU A 1 257 ? -11.052 -2.037 27.518 1.00 78.25 257 GLU A C 1
ATOM 1921 O O . GLU A 1 257 ? -10.885 -0.824 27.594 1.00 78.25 257 GLU A O 1
ATOM 1926 N N . GLN A 1 258 ? -10.246 -2.832 26.808 1.00 79.19 258 GLN A N 1
ATOM 1927 C CA . GLN A 1 258 ? -9.044 -2.366 26.110 1.00 79.19 258 GLN A CA 1
ATOM 1928 C C . GLN A 1 258 ? -9.411 -1.454 24.936 1.00 79.19 258 GLN A C 1
ATOM 1930 O O . GLN A 1 258 ? -8.758 -0.442 24.696 1.00 79.19 258 GLN A O 1
ATOM 1935 N N . LEU A 1 259 ? -10.491 -1.793 24.226 1.00 78.94 259 LEU A N 1
ATOM 1936 C CA . LEU A 1 259 ? -10.997 -1.000 23.112 1.00 78.94 259 LEU A CA 1
ATOM 1937 C C . LEU A 1 259 ? -11.516 0.367 23.578 1.00 78.94 259 LEU A C 1
ATOM 1939 O O . LEU A 1 259 ? -11.211 1.389 22.967 1.00 78.94 259 LEU A O 1
ATOM 1943 N N . LEU A 1 260 ? -12.274 0.393 24.678 1.00 78.19 260 LEU A N 1
ATOM 1944 C CA . LEU A 1 260 ? -12.776 1.628 25.275 1.00 78.19 260 LEU A CA 1
ATOM 1945 C C . LEU A 1 260 ? -11.628 2.475 25.837 1.00 78.19 260 LEU A C 1
ATOM 1947 O O . LEU A 1 260 ? -11.643 3.688 25.672 1.00 78.19 260 LEU A O 1
ATOM 1951 N N . GLU A 1 261 ? -10.621 1.870 26.462 1.00 79.69 261 GLU A N 1
ATOM 1952 C CA . GLU A 1 261 ? -9.450 2.608 26.938 1.00 79.69 261 GLU A CA 1
ATOM 1953 C C . GLU A 1 261 ? -8.687 3.269 25.779 1.00 79.69 261 GLU A C 1
ATOM 1955 O O . GLU A 1 261 ? -8.376 4.459 25.849 1.00 79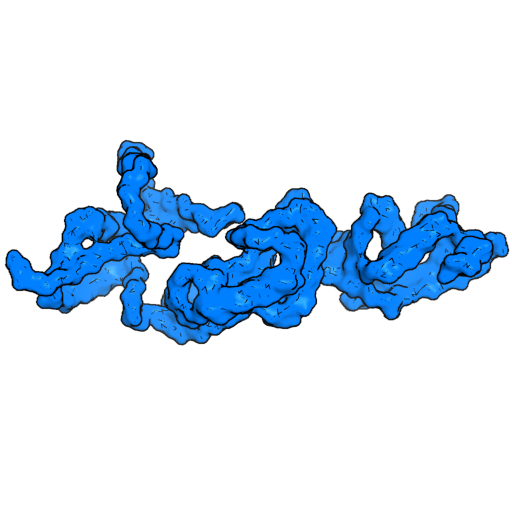.69 261 GLU A O 1
ATOM 1960 N N . ALA A 1 262 ? -8.471 2.549 24.675 1.00 77.88 262 ALA A N 1
ATOM 1961 C CA . ALA A 1 262 ? -7.822 3.101 23.489 1.00 77.88 262 ALA A CA 1
ATOM 1962 C C . ALA A 1 262 ? -8.629 4.248 22.850 1.00 77.88 262 ALA A C 1
ATOM 1964 O O . ALA A 1 262 ? -8.060 5.286 22.511 1.00 77.88 262 ALA A O 1
ATOM 1965 N N . LEU A 1 263 ? -9.957 4.104 22.753 1.00 75.88 263 LEU A N 1
ATOM 1966 C CA . LEU A 1 263 ? -10.856 5.157 22.258 1.00 75.88 263 LEU A CA 1
ATOM 1967 C C . LEU A 1 263 ? -10.893 6.393 23.168 1.00 75.88 263 LEU A C 1
ATOM 1969 O O . LEU A 1 263 ? -11.073 7.514 22.694 1.00 75.88 263 LEU A O 1
ATOM 1973 N N . ALA A 1 264 ? -10.739 6.208 24.482 1.00 72.62 264 ALA A N 1
ATOM 1974 C CA . ALA A 1 264 ? -10.684 7.320 25.428 1.00 72.62 264 ALA A CA 1
ATOM 1975 C C . ALA A 1 264 ? -9.384 8.130 25.283 1.00 72.62 264 ALA A C 1
ATOM 1977 O O . ALA A 1 264 ? -9.397 9.349 25.453 1.00 72.62 264 ALA A O 1
ATOM 1978 N N . GLN A 1 265 ? -8.273 7.462 24.955 1.00 70.94 265 GLN A N 1
ATOM 1979 C CA . GLN A 1 265 ? -6.980 8.108 24.716 1.00 70.94 265 GLN A CA 1
ATOM 1980 C C . GLN A 1 265 ? -6.934 8.820 23.364 1.00 70.94 265 GLN A C 1
ATOM 1982 O O . GLN A 1 265 ? -6.322 9.882 23.251 1.00 70.94 265 GLN A O 1
ATOM 1987 N N . ASN A 1 266 ? -7.579 8.249 22.345 1.00 67.81 266 ASN A N 1
ATOM 1988 C CA . ASN A 1 266 ? -7.564 8.787 20.997 1.00 67.81 266 ASN A CA 1
ATOM 1989 C C . ASN A 1 266 ? -8.956 8.663 20.367 1.00 67.81 266 ASN A C 1
ATOM 1991 O O . ASN A 1 266 ? -9.442 7.558 20.140 1.00 67.81 266 ASN A O 1
ATOM 1995 N N . ARG A 1 267 ? -9.594 9.794 20.031 1.00 69.69 267 ARG A N 1
ATOM 1996 C CA . ARG A 1 267 ? -10.936 9.841 19.399 1.00 69.69 267 ARG A CA 1
ATOM 1997 C C . ARG A 1 267 ? -10.937 9.399 17.925 1.00 69.69 267 ARG A C 1
ATOM 1999 O O . ARG A 1 267 ? -11.850 9.734 17.171 1.00 69.69 267 ARG A O 1
ATOM 2006 N N . SER A 1 268 ? -9.901 8.676 17.522 1.00 81.00 268 SER A N 1
ATOM 2007 C CA . SER A 1 268 ? -9.718 8.122 16.190 1.00 81.00 268 SER A CA 1
ATOM 2008 C C . SER A 1 268 ? -10.628 6.913 15.974 1.00 81.00 268 SER A C 1
ATOM 2010 O O . SER A 1 268 ? -11.014 6.213 16.912 1.00 81.00 268 SER A O 1
ATOM 2012 N N . ARG A 1 269 ? -10.952 6.626 14.709 1.00 84.94 269 ARG A N 1
ATOM 2013 C CA . ARG A 1 269 ? -11.582 5.352 14.320 1.00 84.94 269 ARG A CA 1
ATOM 2014 C C . ARG A 1 269 ? -10.593 4.183 14.298 1.00 84.94 269 ARG A C 1
ATOM 2016 O O . ARG A 1 269 ? -11.024 3.043 14.128 1.00 84.94 269 ARG A O 1
ATOM 2023 N N . TYR A 1 270 ? -9.297 4.464 14.439 1.00 87.62 270 TYR A N 1
ATOM 2024 C CA . TYR A 1 270 ? -8.243 3.464 14.440 1.00 87.62 270 TYR A CA 1
ATOM 2025 C C . TYR A 1 270 ? -7.744 3.177 15.847 1.00 87.62 270 TYR A C 1
ATOM 2027 O O . TYR A 1 270 ? -7.340 4.080 16.577 1.00 87.62 270 TYR A O 1
ATOM 2035 N N . VAL A 1 271 ? -7.715 1.897 16.204 1.00 85.94 271 VAL A N 1
ATOM 2036 C CA . VAL A 1 271 ? -7.187 1.431 17.489 1.00 85.94 271 VAL A CA 1
ATOM 2037 C C . VAL A 1 271 ? -5.889 0.672 17.255 1.00 85.94 271 VAL A C 1
ATOM 2039 O O . VAL A 1 271 ? -5.873 -0.327 16.539 1.00 85.94 271 VAL A O 1
ATOM 2042 N N . ALA A 1 272 ? -4.795 1.146 17.851 1.00 84.75 272 ALA A N 1
ATOM 2043 C CA . ALA A 1 272 ? -3.492 0.500 17.742 1.00 84.75 272 ALA A CA 1
ATOM 2044 C C . ALA A 1 272 ? -3.457 -0.807 18.551 1.00 84.75 272 ALA A C 1
ATOM 2046 O O . ALA A 1 272 ? -3.797 -0.819 19.733 1.00 84.75 272 ALA A O 1
ATOM 2047 N N . LEU A 1 273 ? -3.006 -1.891 17.917 1.00 79.19 273 LEU A N 1
ATOM 2048 C CA . LEU A 1 273 ? -2.802 -3.196 18.558 1.00 79.19 273 LEU A CA 1
ATOM 2049 C C . LEU A 1 273 ? -1.354 -3.419 19.009 1.00 79.19 273 LEU A C 1
ATOM 2051 O O . LEU A 1 273 ? -1.095 -4.242 19.883 1.00 79.19 273 LEU A O 1
ATOM 2055 N N . GLY A 1 274 ? -0.420 -2.668 18.426 1.00 79.00 274 GLY A N 1
ATOM 2056 C CA . GLY A 1 274 ? 1.018 -2.856 18.600 1.00 79.00 274 GLY A CA 1
ATOM 2057 C C . GLY A 1 274 ? 1.696 -3.251 17.290 1.00 79.00 274 GLY A C 1
ATOM 2058 O O . GLY A 1 274 ? 1.041 -3.618 16.323 1.00 79.00 274 GLY A O 1
ATOM 2059 N N . ASP A 1 275 ? 3.021 -3.098 17.232 1.00 80.12 275 ASP A N 1
ATOM 2060 C CA . ASP A 1 275 ? 3.869 -3.508 16.097 1.00 80.12 275 ASP A CA 1
ATOM 2061 C C . ASP A 1 275 ? 3.481 -2.993 14.691 1.00 80.12 275 ASP A C 1
ATOM 2063 O O . ASP A 1 275 ? 3.948 -3.517 13.682 1.00 80.12 275 ASP A O 1
ATOM 2067 N N . GLY A 1 276 ? 2.716 -1.899 14.611 1.00 79.88 276 GLY A N 1
ATOM 2068 C CA . GLY A 1 276 ? 2.244 -1.324 13.344 1.00 79.88 276 GLY A CA 1
ATOM 2069 C C . GLY A 1 276 ? 0.904 -1.891 12.869 1.00 79.88 276 GLY A C 1
ATOM 2070 O O . GLY A 1 276 ? 0.480 -1.597 11.751 1.00 79.88 276 GLY A O 1
ATOM 2071 N N . GLU A 1 277 ? 0.226 -2.676 13.704 1.00 86.06 277 GLU A N 1
ATOM 2072 C CA . GLU A 1 277 ? -1.123 -3.165 13.447 1.00 86.06 277 GLU A CA 1
ATOM 2073 C C . GLU A 1 277 ? -2.189 -2.256 14.068 1.00 86.06 277 GLU A C 1
ATOM 2075 O O . GLU A 1 277 ? -2.064 -1.776 15.201 1.00 86.06 277 GLU A O 1
ATOM 2080 N N . PHE A 1 278 ? -3.259 -2.041 13.308 1.00 87.44 278 PHE A N 1
ATOM 2081 C CA . PHE A 1 278 ? -4.367 -1.158 13.641 1.00 87.44 278 PHE A CA 1
ATOM 2082 C C . PHE A 1 278 ? -5.700 -1.829 13.318 1.00 87.44 278 PHE A C 1
ATOM 2084 O O . PHE A 1 278 ? -5.852 -2.473 12.279 1.00 87.44 278 PHE A O 1
ATOM 2091 N N . LEU A 1 279 ? -6.692 -1.629 14.180 1.00 87.62 279 LEU A N 1
ATOM 2092 C CA . LEU A 1 279 ? -8.086 -1.960 13.906 1.00 87.62 279 LEU A CA 1
ATOM 2093 C C . LEU A 1 279 ? -8.811 -0.742 13.361 1.00 87.62 279 LEU A C 1
ATOM 2095 O O . LEU A 1 279 ? -8.786 0.303 14.004 1.00 87.62 279 LEU A O 1
ATOM 2099 N N . ALA A 1 280 ? -9.495 -0.891 12.231 1.00 89.12 280 ALA A N 1
ATOM 2100 C CA . ALA A 1 280 ? -10.427 0.113 11.736 1.00 89.12 280 ALA A CA 1
ATOM 2101 C C . ALA A 1 280 ? -11.838 -0.206 12.234 1.00 89.12 280 ALA A C 1
ATOM 2103 O O . ALA A 1 280 ? -12.427 -1.235 11.892 1.00 89.12 280 ALA A O 1
ATOM 2104 N N . LEU A 1 281 ? -12.378 0.684 13.063 1.00 85.69 281 LEU A N 1
ATOM 2105 C CA . LEU A 1 281 ? -13.753 0.603 13.531 1.00 85.69 281 LEU A CA 1
ATOM 2106 C C . LEU A 1 281 ? -14.676 1.261 12.504 1.00 85.69 281 LEU A C 1
ATOM 2108 O O . LEU A 1 281 ? -14.524 2.445 12.193 1.00 85.69 281 LEU A O 1
ATOM 2112 N N . GLY A 1 282 ? -15.669 0.511 12.021 1.00 80.69 282 GLY A N 1
ATOM 2113 C CA . GLY A 1 282 ? -16.737 1.080 11.200 1.00 80.69 282 GLY A CA 1
ATOM 2114 C C . GLY A 1 282 ? -17.477 2.203 11.937 1.00 80.69 282 GLY A C 1
ATOM 2115 O O . GLY A 1 282 ? -17.573 2.189 13.167 1.00 80.69 282 GLY A O 1
ATOM 2116 N N . ASP A 1 283 ? -18.029 3.166 11.195 1.00 79.75 283 ASP A N 1
ATOM 2117 C CA . ASP A 1 283 ? -18.651 4.368 11.771 1.00 79.75 283 ASP A CA 1
ATOM 2118 C C . ASP A 1 283 ? -19.736 4.050 12.807 1.00 79.75 283 ASP A C 1
ATOM 2120 O O . ASP A 1 283 ? -19.745 4.630 13.892 1.00 79.75 283 ASP A O 1
ATOM 2124 N N . THR A 1 284 ? -20.608 3.083 12.506 1.00 79.56 284 THR A N 1
ATOM 2125 C CA . THR A 1 284 ? -21.668 2.641 13.421 1.00 79.56 284 THR A CA 1
ATOM 2126 C C . THR A 1 284 ? -21.099 2.061 14.713 1.00 79.56 284 THR A C 1
ATOM 2128 O O . THR A 1 284 ? -21.560 2.418 15.793 1.00 79.56 284 THR A O 1
ATOM 2131 N N . LEU A 1 285 ? -20.077 1.204 14.621 1.00 78.69 285 LEU A N 1
ATOM 2132 C CA . LEU A 1 285 ? -19.461 0.580 15.792 1.00 78.69 285 LEU A CA 1
ATOM 2133 C C . LEU A 1 285 ? -18.733 1.621 16.646 1.00 78.69 285 LEU A C 1
ATOM 2135 O O . LEU A 1 285 ? -18.867 1.618 17.867 1.00 78.69 285 LEU A O 1
ATOM 2139 N N . ARG A 1 286 ? -18.006 2.549 16.013 1.00 80.75 286 ARG A N 1
ATOM 2140 C CA . ARG A 1 286 ? -17.369 3.669 16.713 1.00 80.75 286 ARG A CA 1
ATOM 2141 C C . ARG A 1 286 ? -18.406 4.494 17.474 1.00 80.75 286 ARG A C 1
ATOM 2143 O O . ARG A 1 286 ? -18.188 4.780 18.648 1.00 80.75 286 ARG A O 1
ATOM 2150 N N . GLN A 1 287 ? -19.519 4.856 16.830 1.00 80.25 287 GLN A N 1
ATOM 2151 C CA . GLN A 1 287 ? -20.570 5.647 17.471 1.00 80.25 287 GLN A CA 1
ATOM 2152 C C . GLN A 1 287 ? -21.187 4.897 18.657 1.00 80.25 287 GLN A C 1
ATOM 2154 O O . GLN A 1 287 ? -21.258 5.447 19.748 1.00 80.25 287 GLN A O 1
ATOM 2159 N N . GLN A 1 288 ? -21.527 3.617 18.482 1.00 78.88 288 GLN A N 1
ATOM 2160 C CA . GLN A 1 288 ? -22.064 2.776 19.557 1.00 78.88 288 GLN A CA 1
ATOM 2161 C C . GLN A 1 288 ? -21.116 2.688 20.760 1.00 78.88 288 GLN A C 1
ATOM 2163 O O . GLN A 1 288 ? -21.560 2.774 21.905 1.00 78.88 288 GLN A O 1
ATOM 2168 N N . LEU A 1 289 ? -19.810 2.539 20.517 1.00 78.56 289 LEU A N 1
ATOM 2169 C CA . LEU A 1 289 ? -18.799 2.503 21.575 1.00 78.56 289 LEU A CA 1
ATOM 2170 C C . LEU A 1 289 ? -18.637 3.862 22.268 1.00 78.56 289 LEU A C 1
ATOM 2172 O O . LEU A 1 289 ? -18.483 3.900 23.488 1.00 78.56 289 LEU A O 1
ATOM 2176 N N . ALA A 1 290 ? -18.704 4.968 21.523 1.00 78.12 290 ALA A N 1
ATOM 2177 C CA . ALA A 1 290 ? -18.652 6.321 22.078 1.00 78.12 290 ALA A CA 1
ATOM 2178 C C . ALA A 1 290 ? -19.890 6.648 22.938 1.00 78.12 290 ALA A C 1
ATOM 2180 O O . ALA A 1 290 ? -19.765 7.219 24.027 1.00 78.12 290 ALA A O 1
ATOM 2181 N N . ASP A 1 291 ? -21.078 6.231 22.498 1.00 78.56 291 ASP A N 1
ATOM 2182 C CA . ASP A 1 291 ? -22.317 6.367 23.268 1.00 78.56 291 ASP A CA 1
ATOM 2183 C C . ASP A 1 291 ? -22.230 5.542 24.559 1.00 78.56 291 ASP A C 1
ATOM 2185 O O . ASP A 1 291 ? -22.520 6.042 25.649 1.00 78.56 291 ASP A O 1
ATOM 2189 N N . LEU A 1 292 ? -21.717 4.309 24.464 1.00 77.31 292 LEU A N 1
ATOM 2190 C CA . LEU A 1 292 ? -21.483 3.456 25.625 1.00 77.31 292 LEU A CA 1
ATOM 2191 C C . LEU A 1 292 ? -20.498 4.093 26.608 1.00 77.31 292 LEU A C 1
ATOM 2193 O O . LEU A 1 292 ? -20.769 4.065 27.803 1.00 77.31 292 LEU A O 1
ATOM 2197 N N . GLN A 1 293 ? -19.400 4.707 26.150 1.00 74.25 293 GLN A N 1
ATOM 2198 C CA . GLN A 1 293 ? -18.477 5.434 27.037 1.00 74.25 293 GLN A CA 1
ATOM 2199 C C . GLN A 1 293 ? -19.153 6.584 27.782 1.00 74.25 293 GLN A C 1
ATOM 2201 O O . GLN A 1 293 ? -18.860 6.808 28.952 1.00 74.25 293 GLN A O 1
ATOM 2206 N N . THR A 1 294 ? -20.047 7.311 27.112 1.00 74.44 294 THR A N 1
ATOM 2207 C CA . THR A 1 294 ? -20.741 8.462 27.706 1.00 74.44 294 THR A CA 1
ATOM 2208 C C . THR A 1 294 ? -21.692 8.022 28.820 1.00 74.44 294 THR A C 1
ATOM 2210 O O . THR A 1 294 ? -21.849 8.709 29.829 1.00 74.44 294 THR A O 1
ATOM 2213 N N . LEU A 1 295 ? -22.321 6.860 28.645 1.00 72.12 295 LEU A N 1
ATOM 2214 C CA . LEU A 1 295 ? -23.281 6.293 29.587 1.00 72.12 295 LEU A CA 1
ATOM 2215 C C . LEU A 1 295 ? -22.621 5.437 30.681 1.00 72.12 295 LEU A C 1
ATOM 2217 O O . LEU A 1 295 ? -23.204 5.238 31.753 1.00 72.12 295 LEU A O 1
ATOM 2221 N N . ALA A 1 296 ? -21.429 4.905 30.409 1.00 69.25 296 ALA A N 1
ATOM 2222 C CA . ALA A 1 296 ? -20.707 4.008 31.292 1.00 69.25 296 ALA A CA 1
ATOM 2223 C C . ALA A 1 296 ? -19.957 4.760 32.388 1.00 69.25 296 ALA A C 1
ATOM 2225 O O . ALA A 1 296 ? -19.160 5.661 32.142 1.00 69.25 296 ALA A O 1
ATOM 2226 N N . GLN A 1 297 ? -20.135 4.305 33.625 1.00 66.81 297 GLN A N 1
ATOM 2227 C CA . GLN A 1 297 ? -19.221 4.637 34.705 1.00 66.81 297 GLN A CA 1
ATOM 2228 C C . GLN A 1 297 ? -18.039 3.659 34.685 1.00 66.81 297 GLN A C 1
ATOM 2230 O O . GLN A 1 297 ? -18.255 2.448 34.518 1.00 66.81 297 GLN A O 1
ATOM 2235 N N . PRO A 1 298 ? -16.796 4.147 34.875 1.00 63.97 298 PRO A N 1
ATOM 2236 C CA . PRO A 1 298 ? -15.637 3.275 34.989 1.00 63.97 298 PRO A CA 1
ATOM 2237 C C . PRO A 1 298 ? -15.860 2.282 36.132 1.00 63.97 298 PRO A C 1
ATOM 2239 O O . PRO A 1 298 ? -16.326 2.641 37.219 1.00 63.97 298 PRO A O 1
ATOM 2242 N N . GLY A 1 299 ? -15.559 1.006 35.885 1.00 59.12 299 GLY A N 1
ATOM 2243 C CA . GLY A 1 299 ? -15.594 -0.001 36.936 1.00 59.12 299 GLY A CA 1
ATOM 2244 C C . GLY A 1 299 ? -14.656 0.414 38.075 1.00 59.12 299 GLY A C 1
ATOM 2245 O O . GLY A 1 299 ? -13.604 0.997 37.840 1.00 59.12 299 GLY A O 1
ATOM 2246 N N . GLY A 1 300 ? -15.023 0.137 39.331 1.00 54.00 300 GLY A N 1
ATOM 2247 C CA . GLY A 1 300 ? -14.294 0.636 40.513 1.00 54.00 300 GLY A CA 1
ATOM 2248 C C . GLY A 1 300 ? -12.828 0.179 40.666 1.00 54.00 300 GLY A C 1
ATOM 2249 O O . GLY A 1 300 ? -12.221 0.463 41.694 1.00 54.00 300 GLY A O 1
ATOM 2250 N N . LYS A 1 301 ? -12.266 -0.549 39.690 1.00 52.66 301 LYS A N 1
ATOM 2251 C CA . LYS A 1 301 ? -10.851 -0.935 39.565 1.00 52.66 301 LYS A CA 1
ATOM 2252 C C . LYS A 1 301 ? -10.404 -0.758 38.106 1.00 52.66 301 LYS A C 1
ATOM 2254 O O . LYS A 1 301 ? -11.209 -0.963 37.201 1.00 52.66 301 LYS A O 1
ATOM 2259 N N . ALA A 1 302 ? -9.127 -0.440 37.880 1.00 49.19 302 ALA A N 1
ATOM 2260 C CA . ALA A 1 302 ? -8.536 -0.431 36.538 1.00 49.19 302 ALA A CA 1
ATOM 2261 C C . ALA A 1 302 ? -8.681 -1.819 35.878 1.00 49.19 302 ALA A C 1
ATOM 2263 O O . ALA A 1 302 ? -8.370 -2.827 36.516 1.00 49.19 302 ALA A O 1
ATOM 2264 N N . GLY A 1 303 ? -9.196 -1.871 34.644 1.00 56.56 303 GLY A N 1
ATOM 2265 C CA . GLY A 1 303 ? -9.504 -3.125 33.938 1.00 56.56 303 GLY A CA 1
ATOM 2266 C C . GLY A 1 303 ? -10.777 -3.841 34.415 1.00 56.56 303 GLY A C 1
ATOM 2267 O O . GLY A 1 303 ? -10.863 -5.061 34.329 1.00 56.56 303 GLY A O 1
ATOM 2268 N N . ALA A 1 304 ? -11.737 -3.120 35.004 1.00 59.31 304 ALA A N 1
ATOM 2269 C CA . ALA A 1 304 ? -13.059 -3.660 35.312 1.00 59.31 304 ALA A CA 1
ATOM 2270 C C . ALA A 1 304 ? -14.084 -3.230 34.256 1.00 59.31 304 ALA A C 1
ATOM 2272 O O . ALA A 1 304 ? -14.118 -2.068 33.850 1.00 59.31 304 ALA A O 1
ATOM 2273 N N . ALA A 1 305 ? -14.960 -4.166 33.882 1.00 61.84 305 ALA A N 1
ATOM 2274 C CA . ALA A 1 305 ? -16.009 -3.949 32.896 1.00 61.84 305 ALA A CA 1
ATOM 2275 C C . ALA A 1 305 ? -16.876 -2.707 33.217 1.00 61.84 305 ALA A C 1
ATOM 2277 O O . ALA A 1 305 ? -17.226 -2.485 34.388 1.00 61.84 305 ALA A O 1
ATOM 2278 N N . PRO A 1 306 ? -17.228 -1.902 32.197 1.00 67.06 306 PRO A N 1
ATOM 2279 C CA . PRO A 1 306 ? -18.019 -0.688 32.363 1.00 67.06 306 PRO A CA 1
ATOM 2280 C C . PRO A 1 306 ? -19.391 -0.977 32.982 1.00 67.06 306 PRO A C 1
ATOM 2282 O O . PRO A 1 306 ? -20.034 -1.991 32.690 1.00 67.06 306 PRO A O 1
ATOM 2285 N N . ARG A 1 307 ? -19.844 -0.060 33.847 1.00 71.31 307 ARG A N 1
ATOM 2286 C CA . ARG A 1 307 ? -21.150 -0.138 34.514 1.00 71.31 307 ARG A CA 1
ATOM 2287 C C . ARG A 1 307 ? -22.108 0.886 33.924 1.00 71.31 307 ARG A C 1
ATOM 2289 O O . ARG A 1 307 ? -21.830 2.078 33.957 1.00 71.31 307 ARG A O 1
ATOM 2296 N N . LEU A 1 308 ? -23.257 0.430 33.449 1.00 64.00 308 LEU A N 1
ATOM 2297 C CA . LEU A 1 308 ? -24.372 1.261 33.013 1.00 64.00 308 LEU A CA 1
ATOM 2298 C C . LEU A 1 308 ? -25.438 1.329 34.106 1.00 64.00 308 LEU A C 1
ATOM 2300 O O . LEU A 1 308 ? -25.722 0.339 34.790 1.00 64.00 308 LEU A O 1
ATOM 2304 N N . SER A 1 309 ? -26.063 2.497 34.251 1.00 61.16 309 SER A N 1
ATOM 2305 C CA . SER A 1 309 ? -27.299 2.591 35.030 1.00 61.16 309 SER A CA 1
ATOM 2306 C C . SER A 1 309 ? -28.462 1.949 34.250 1.00 61.16 309 SER A C 1
ATOM 2308 O O . SER A 1 309 ? -28.469 2.002 33.018 1.00 61.16 309 SER A O 1
ATOM 2310 N N . PRO A 1 310 ? -29.475 1.372 34.923 1.00 58.56 310 PRO A N 1
ATOM 2311 C CA . PRO A 1 310 ? -30.629 0.768 34.250 1.00 58.56 310 PRO A CA 1
ATOM 2312 C C . PRO A 1 310 ? -31.399 1.743 33.346 1.00 58.56 310 PRO A C 1
ATOM 2314 O O . PRO A 1 310 ? -31.918 1.338 32.316 1.00 58.56 310 PRO A O 1
ATOM 2317 N N . LEU A 1 311 ? -31.438 3.032 33.707 1.00 54.94 311 LEU A N 1
ATOM 2318 C CA . LEU A 1 311 ? -32.040 4.091 32.887 1.00 54.94 311 LEU A CA 1
ATOM 2319 C C . LEU A 1 311 ? -31.210 4.402 31.636 1.00 54.94 311 LEU A C 1
ATOM 2321 O O . LEU A 1 311 ? -31.778 4.608 30.571 1.00 54.94 311 LEU A O 1
ATOM 2325 N N . ALA A 1 312 ? -29.880 4.400 31.749 1.00 56.34 312 ALA A N 1
ATOM 2326 C CA . ALA A 1 312 ? -28.990 4.620 30.612 1.00 56.34 312 ALA A CA 1
ATOM 2327 C C . ALA A 1 312 ? -29.045 3.468 29.597 1.00 56.34 312 ALA A C 1
ATOM 2329 O O . ALA A 1 312 ? -29.007 3.711 28.398 1.00 56.34 312 ALA A O 1
ATOM 2330 N N . ALA A 1 313 ? -29.198 2.225 30.063 1.00 57.31 313 ALA A N 1
ATOM 2331 C CA . ALA A 1 313 ? -29.324 1.061 29.187 1.00 57.31 313 ALA A CA 1
ATOM 2332 C C . ALA A 1 313 ? -30.665 0.972 28.436 1.00 57.31 313 ALA A C 1
ATOM 2334 O O . ALA A 1 313 ? -30.775 0.176 27.519 1.00 57.31 313 ALA A O 1
ATOM 2335 N N . LEU A 1 314 ? -31.687 1.745 28.827 1.00 56.47 314 LEU A N 1
ATOM 2336 C CA . LEU A 1 314 ? -32.961 1.834 28.095 1.00 56.47 314 LEU A CA 1
ATOM 2337 C C . LEU A 1 314 ? -32.914 2.850 26.942 1.00 56.47 314 LEU A C 1
ATOM 2339 O O . LEU A 1 314 ? -33.818 2.865 26.111 1.00 56.47 314 LEU A O 1
ATOM 2343 N N . ALA A 1 315 ? -31.898 3.715 26.918 1.00 49.28 315 ALA A N 1
ATOM 2344 C CA . ALA A 1 315 ? -31.674 4.714 25.872 1.00 49.28 315 ALA A CA 1
ATOM 2345 C C . ALA A 1 315 ? -30.694 4.234 24.783 1.00 49.28 315 ALA A C 1
ATOM 2347 O O . ALA A 1 315 ? -30.390 4.995 23.865 1.00 49.28 315 ALA A O 1
ATOM 2348 N N . TRP A 1 316 ? -30.198 3.002 24.916 1.00 44.88 316 TRP A N 1
ATOM 2349 C CA . TRP A 1 316 ? -29.195 2.350 24.076 1.00 44.88 316 TRP A CA 1
ATOM 2350 C C . TRP A 1 316 ? -29.781 1.060 23.499 1.00 44.88 316 TRP A C 1
ATOM 2352 O O . TRP A 1 316 ? -29.504 0.762 22.318 1.00 44.88 316 TRP A O 1
#

pLDDT: mean 70.05, std 18.31, range [32.03, 94.0]

Secondary structure (DSSP, 8-state):
----EEEP----SSS---TT----THHHHHHHTTSS-SSS---EEEEEETTEEEEE---HHHHHHHHHHHTT-EEEGGGHHHHHHHHHHHTTTS----SS--SEE-PPP--EEEEEEEETTEEEEEEEE-TTTTSS--PPTT-S-SEEEEEETTEEEEEE--HHHHHHHHHHHHHT-TTS-SSPSSEEE-SHHHHHHHHHHHHHTTTSEEEE-SSSPPPEEEEEPGGGEEEEEEEETTEEEEEEEEE-TTS-EEEHHHHHHHHHH--SSEEEEETTEEEEE-HHHHHHHHHHHHHEEPPSSTTPPPEE-TTGGG--

Radius of gyration: 29.66 Å; chains: 1; bounding box: 75×46×90 Å

Sequence (316 aa):
TRGEHLQFKLIDPIRADDGGGAPDDEDEAFIALRRSNSDAAPLRVLRDGPGQARVVRPTPAQLRVAELISQGWQVPVGALAEIDAALRVLGSHFQLASDVEAGHEVPASAVLRAELTPQHGGLLLSLVAAPFGDFGPRPLPGQGRERVTTVHQGVTLSTRRNLAAERDQAQVLLDALPALDGGASPWTIAEPDQALAVVEALQGLAPGIVTDWPKGKPFRVRPVAAGQVRLAVRSQQQWLVVDGQVTLDGGEVLKLEQLLEALAQNRSRYVALGDGEFLALGDTLRQQLADLQTLAQPGGKAGAAPRLSPLAALAW

Foldseek 3Di:
DDADWDQDDDDDLQDPPPPDDDPDPVVVVVVVVVPPDPDDQDWDWDDPDVVDTDTDRQDPLRVVVVVCNVVGDIHGPVCVVVVVVVVVVCVVRDDPPDPPDDFAEDEFDLAWAWAWEDDPLWIKTFIFGDGPPPDDDTHHQLDTAQKGWDADPNTIYIYGHDSVSSVVLVVVVVVLLVLFDPDDPTGIGPHNLSRVVNVVSVVVCPPNYHYHHPDDQDAAEFEFDPVQKDWDWDDDDQWIFIWIWGQGDPRDIDTLLQVLVQCVVPVHQWGDPDRNYIYRYDPVRSVVSVLLNVQWDPDPDRPGTTIGGPVSVVVD